Protein AF-A0A1F9XCA3-F1 (afdb_monomer_lite)

Secondary structure (DSSP, 8-state):
----EEEEEEETTS-EEEEEEEE-TTS-EEEEETTEEEEE-TTTEEEEEE-S-TTTS-HHHHHHHT------SS----S--TTHHHHHHHHHHHT--HHHHHHHHHHHTTT-TT-B-TT--BTTTTB-HHHHHHTT-S-TT-HHHHHHHHHHHHHHHHHHTTT-HHHHHHHHHH-HHHHHHHTSS-S-HHHHHHHHHHHHHHHHHHHHTS-EEEE-TTS-EEEE---

pLDDT: mean 80.22, std 19.29, range [31.55, 98.69]

Sequence (227 aa):
MLLAAPGKVILNSGDNFSGDISKLPDGGCLVYLKTGAVRFEKDEIRRIIIYSTRDTVKERFISSLRMTPNNNSGAPVSLKTPYDNIINRAAKKHSVDPALIKAVIKAESNFNPTDTSCKGACGLMQLMPETARLLGVKSIYSPEENILAGTRYLRDMLYTFNGNTEKAIAAYNAGPTAVARYKNIPPYRETRAYVENVNRYYRKYRSARKITVSTDDEGRLTMHNRE

Foldseek 3Di:
DFFWAWWKWAFPVRDMDTATWGADLQQWIWHQDPVGIDIGHNNGTFWIWGQDFPVPGDVVRVVSQVNDPDDDDDPPLDLDDPCLVLLVVLCVVLVHDSLLLVLQLCLQPVQDLQDADPQGQHGSNRHHPVQLVVLVHPDCSPSNSVSNSSSNQLSVLCVLLVNPNLSSQLCSPVNNVQCVVVVHRHPDPVSVVSSVSSVVSSVVNVVVQFWDFDQDPVNITITGRDD

Radius of gyration: 21.07 Å; chains: 1; bounding box: 52×47×56 Å

Structure (mmCIF, N/CA/C/O backbone):
data_AF-A0A1F9XCA3-F1
#
_entry.id   AF-A0A1F9XCA3-F1
#
loop_
_atom_site.group_PDB
_atom_site.id
_atom_site.type_symbol
_atom_site.label_atom_id
_atom_site.label_alt_id
_atom_site.label_comp_id
_atom_site.label_asym_id
_atom_site.label_entity_id
_atom_site.label_seq_id
_atom_site.pdbx_PDB_ins_code
_atom_site.Cartn_x
_atom_site.Cartn_y
_atom_site.Cartn_z
_atom_site.occupancy
_atom_site.B_iso_or_equiv
_atom_site.auth_seq_id
_atom_site.auth_comp_id
_atom_site.auth_asym_id
_atom_site.auth_atom_id
_atom_site.pdbx_PDB_model_num
ATOM 1 N N . MET A 1 1 ? -13.530 -3.743 36.054 1.00 43.56 1 MET A N 1
ATOM 2 C CA . MET A 1 1 ? -14.584 -2.716 35.915 1.00 43.56 1 MET A CA 1
ATOM 3 C C . MET A 1 1 ? -14.426 -2.072 34.545 1.00 43.56 1 MET A C 1
ATOM 5 O O . MET A 1 1 ? -13.384 -1.459 34.320 1.00 43.56 1 MET A O 1
ATOM 9 N N . LEU A 1 2 ? -15.368 -2.288 33.615 1.00 51.09 2 LEU A N 1
ATOM 10 C CA . LEU A 1 2 ? -15.381 -1.530 32.358 1.00 51.09 2 LEU A CA 1
ATOM 11 C C . LEU A 1 2 ? -15.513 -0.048 32.716 1.00 51.09 2 LEU A C 1
ATOM 13 O O . LEU A 1 2 ? -16.335 0.323 33.548 1.00 51.09 2 LEU A O 1
ATOM 17 N N . LEU A 1 3 ? -14.637 0.777 32.157 1.00 63.94 3 LEU A N 1
ATOM 18 C CA . LEU A 1 3 ? -14.697 2.217 32.352 1.00 63.94 3 LEU A CA 1
ATOM 19 C C . LEU A 1 3 ? -15.678 2.767 31.326 1.00 63.94 3 LEU A C 1
ATOM 21 O O . LEU A 1 3 ? -15.495 2.548 30.126 1.00 63.94 3 LEU A O 1
ATOM 25 N N . ALA A 1 4 ? -16.731 3.416 31.807 1.00 72.56 4 ALA A N 1
ATOM 26 C CA . ALA A 1 4 ? -17.727 4.066 30.977 1.00 72.56 4 ALA A CA 1
ATOM 27 C C . ALA A 1 4 ? -17.696 5.573 31.245 1.00 72.56 4 ALA A C 1
ATOM 29 O O . ALA A 1 4 ? -17.433 5.990 32.376 1.00 72.56 4 ALA A O 1
ATOM 30 N N . ALA A 1 5 ? -17.902 6.373 30.204 1.00 77.69 5 ALA A N 1
ATOM 31 C CA . ALA A 1 5 ? -18.013 7.821 30.314 1.00 77.69 5 ALA A CA 1
ATOM 32 C C . ALA A 1 5 ? -19.245 8.301 29.539 1.00 77.69 5 ALA A C 1
ATOM 34 O O . ALA A 1 5 ? -19.496 7.776 28.448 1.00 77.69 5 ALA A O 1
ATOM 35 N N . PRO A 1 6 ? -19.989 9.291 30.054 1.00 79.56 6 PRO A N 1
ATOM 36 C CA . PRO A 1 6 ? -21.176 9.794 29.382 1.00 79.56 6 PRO A CA 1
ATOM 37 C C . PRO A 1 6 ? -20.791 10.390 28.031 1.00 79.56 6 PRO A C 1
ATOM 39 O O . PRO A 1 6 ? -19.815 11.137 27.910 1.00 79.56 6 PRO A O 1
ATOM 42 N N . GLY A 1 7 ? -21.556 10.063 26.998 1.00 82.12 7 GLY A N 1
ATOM 43 C CA . GLY A 1 7 ? -21.230 10.483 25.649 1.00 82.12 7 GLY A CA 1
ATOM 44 C C . GLY A 1 7 ? -22.302 10.173 24.617 1.00 82.12 7 GLY A C 1
ATOM 45 O O . GLY A 1 7 ? -23.424 9.770 24.928 1.00 82.12 7 GLY A O 1
ATOM 46 N N . LYS A 1 8 ? -21.923 10.371 23.356 1.00 85.69 8 LYS A N 1
ATOM 47 C CA . LYS A 1 8 ? -22.730 10.098 22.172 1.00 85.69 8 LYS A CA 1
ATOM 48 C C . LYS A 1 8 ? -21.908 9.392 21.100 1.00 85.69 8 LYS A C 1
ATOM 50 O O . LYS A 1 8 ? -20.819 9.840 20.744 1.00 85.69 8 LYS A O 1
ATOM 55 N N . VAL A 1 9 ? -22.447 8.307 20.558 1.00 85.81 9 VAL A N 1
ATOM 56 C CA . VAL A 1 9 ? -21.938 7.607 19.374 1.00 85.81 9 VAL A CA 1
ATOM 57 C C . VAL A 1 9 ? -22.747 8.055 18.166 1.00 85.81 9 VAL A C 1
ATOM 59 O O . VAL A 1 9 ? -23.968 8.153 18.238 1.00 85.81 9 VAL A O 1
ATOM 62 N N . ILE A 1 10 ? -22.069 8.333 17.059 1.00 82.44 10 ILE A N 1
ATOM 63 C CA . ILE A 1 10 ? -22.677 8.617 15.759 1.00 82.44 10 ILE A CA 1
ATOM 64 C C . ILE A 1 10 ? -22.198 7.535 14.799 1.00 82.44 10 ILE A C 1
ATOM 66 O O . ILE A 1 10 ? -20.989 7.316 14.673 1.00 82.44 10 ILE A O 1
ATOM 70 N N . LEU A 1 11 ? -23.136 6.871 14.136 1.00 81.00 11 LEU A N 1
ATOM 71 C CA . LEU A 1 11 ? -22.867 5.803 13.183 1.00 81.00 11 LEU A CA 1
ATOM 72 C C . LEU A 1 11 ? -22.639 6.352 11.773 1.00 81.00 11 LEU A C 1
ATOM 74 O O . LEU A 1 11 ? -22.950 7.505 11.462 1.00 81.00 11 LEU A O 1
ATOM 78 N N . ASN A 1 12 ? -22.087 5.514 10.899 1.00 65.06 12 ASN A N 1
ATOM 79 C CA . ASN A 1 12 ? -21.917 5.835 9.483 1.00 65.06 12 ASN A CA 1
ATOM 80 C C . ASN A 1 12 ? -23.264 6.014 8.764 1.00 65.06 12 ASN A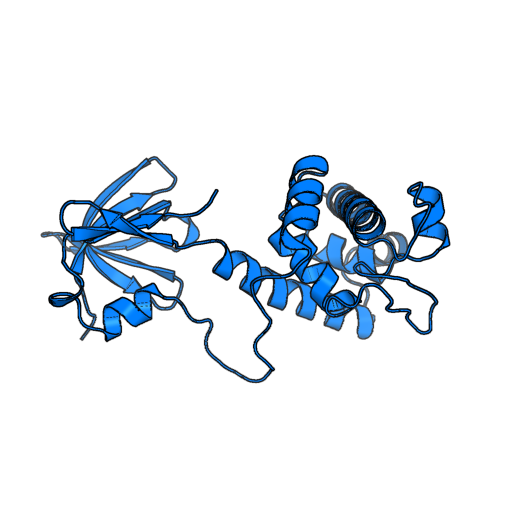 C 1
ATOM 82 O O . ASN A 1 12 ? -23.322 6.786 7.811 1.00 65.06 12 ASN A O 1
ATOM 86 N N . SER A 1 13 ? -24.340 5.391 9.262 1.00 67.50 13 SER A N 1
ATOM 87 C CA . SER A 1 13 ? -25.718 5.613 8.796 1.00 67.50 13 SER A CA 1
ATOM 88 C C . SER A 1 13 ? -26.242 7.026 9.084 1.00 67.50 13 SER A C 1
ATOM 90 O O . SER A 1 13 ? -27.195 7.464 8.451 1.00 67.50 13 SER A O 1
ATOM 92 N N . GLY A 1 14 ? -25.623 7.753 10.023 1.00 72.12 14 GLY A N 1
ATOM 93 C CA . GLY A 1 14 ? -26.134 9.020 10.557 1.00 72.12 14 GLY A CA 1
ATOM 94 C C . GLY A 1 14 ? -26.926 8.862 11.859 1.00 72.12 14 GLY A C 1
ATOM 95 O O . GLY A 1 14 ? -27.140 9.857 12.558 1.00 72.12 14 GLY A O 1
ATOM 96 N N . ASP A 1 15 ? -27.280 7.629 12.236 1.00 80.19 15 ASP A N 1
ATOM 97 C CA . ASP A 1 15 ? -27.927 7.344 13.516 1.00 80.19 15 ASP A CA 1
ATOM 98 C C . ASP A 1 15 ? -27.027 7.719 14.685 1.00 80.19 15 ASP A C 1
ATOM 100 O O . ASP A 1 15 ? -25.793 7.734 14.590 1.00 80.19 15 ASP A O 1
ATOM 104 N N . ASN A 1 16 ? -27.648 8.034 15.816 1.00 86.06 16 ASN A N 1
ATOM 105 C CA . ASN A 1 16 ? -26.910 8.441 16.991 1.00 86.06 16 ASN A CA 1
ATOM 106 C C . ASN A 1 16 ? -27.515 7.922 18.293 1.00 86.06 16 ASN A C 1
ATOM 108 O O . ASN A 1 16 ? -28.728 7.868 18.456 1.00 86.06 16 ASN A O 1
ATOM 112 N N . PHE A 1 17 ? -26.628 7.568 19.221 1.00 85.50 17 PHE A N 1
ATOM 113 C CA . PHE A 1 17 ? -26.960 6.920 20.484 1.00 85.50 17 PHE A CA 1
ATOM 114 C C . PHE A 1 17 ? -26.226 7.625 21.617 1.00 85.50 17 PHE A C 1
ATOM 116 O O . PHE A 1 17 ? -25.004 7.770 21.562 1.00 85.50 17 PHE A O 1
ATOM 123 N N . SER A 1 18 ? -26.962 8.053 22.639 1.00 84.69 18 SER A N 1
ATOM 124 C CA . SER A 1 18 ? -26.410 8.733 23.813 1.00 84.69 18 SER A CA 1
ATOM 125 C C . SER A 1 18 ? -26.542 7.853 25.047 1.00 84.69 18 SER A C 1
ATOM 127 O O . SER A 1 18 ? -27.583 7.235 25.257 1.00 84.69 18 SER A O 1
ATOM 129 N N . GLY A 1 19 ? -25.506 7.823 25.875 1.00 84.75 19 GLY A N 1
ATOM 130 C CA . GLY A 1 19 ? -25.465 7.015 27.089 1.00 84.75 19 GLY A CA 1
ATOM 131 C C . GLY A 1 19 ? -24.066 6.982 27.681 1.00 84.75 19 GLY A C 1
ATOM 132 O O . GLY A 1 19 ? -23.179 7.714 27.235 1.00 84.75 19 GLY A O 1
ATOM 133 N N . ASP A 1 20 ? -23.851 6.111 28.659 1.00 85.31 20 ASP A N 1
ATOM 134 C CA . ASP A 1 20 ? -22.496 5.830 29.119 1.00 85.31 20 ASP A CA 1
ATOM 135 C C . ASP A 1 20 ? -21.799 4.941 28.093 1.00 85.31 20 ASP A C 1
ATOM 137 O O . ASP A 1 20 ? -22.339 3.930 27.651 1.00 85.31 20 ASP A O 1
ATOM 141 N N . ILE A 1 21 ? -20.601 5.326 27.669 1.00 85.44 21 ILE A N 1
ATOM 142 C CA . ILE A 1 21 ? -19.880 4.658 26.589 1.00 85.44 21 ILE A CA 1
ATOM 143 C C . ILE A 1 21 ? -18.661 3.964 27.159 1.00 85.44 21 ILE A C 1
ATOM 145 O O . ILE A 1 21 ? -17.804 4.614 27.756 1.00 85.44 21 ILE A O 1
ATOM 149 N N . SER A 1 22 ? -18.524 2.669 26.889 1.00 82.81 22 SER A N 1
ATOM 150 C CA . SER A 1 22 ? -17.271 1.942 27.085 1.00 82.81 22 SER A CA 1
ATOM 151 C C . SER A 1 22 ? -16.628 1.598 25.751 1.00 82.81 22 SER A C 1
ATOM 153 O O . SER A 1 22 ? -17.261 1.024 24.865 1.00 82.81 22 SER A O 1
ATOM 155 N N . LYS A 1 23 ? -15.337 1.911 25.610 1.00 75.56 23 LYS A N 1
ATOM 156 C CA . LYS A 1 23 ? -14.557 1.518 24.435 1.00 75.56 23 LYS A CA 1
ATOM 157 C C . LYS A 1 23 ? -14.078 0.076 24.567 1.00 75.56 23 LYS A C 1
ATOM 159 O O . LYS A 1 23 ? -13.580 -0.315 25.622 1.00 75.56 23 LYS A O 1
ATOM 164 N N . LEU A 1 24 ? -14.214 -0.691 23.490 1.00 73.69 24 LEU A N 1
ATOM 165 C CA . LEU A 1 24 ? -13.777 -2.081 23.436 1.00 73.69 24 LEU A CA 1
ATOM 166 C C . LEU A 1 24 ? -12.379 -2.206 22.793 1.00 73.69 24 LEU A C 1
ATOM 168 O O . LEU A 1 24 ? -12.017 -1.374 21.952 1.00 73.69 24 LEU A O 1
ATOM 172 N N . PRO A 1 25 ? -11.580 -3.231 23.161 1.00 62.47 25 PRO A N 1
ATOM 173 C CA . PRO A 1 25 ? -10.235 -3.445 22.608 1.00 62.47 25 PRO A CA 1
ATOM 174 C C . PRO A 1 25 ? -10.194 -3.723 21.098 1.00 62.47 25 PRO A C 1
ATOM 176 O O . PRO A 1 25 ? -9.177 -3.477 20.457 1.00 62.47 25 PRO A O 1
ATOM 179 N N . ASP A 1 26 ? -11.289 -4.223 20.530 1.00 65.19 26 ASP A N 1
ATOM 180 C CA . ASP A 1 26 ? -11.473 -4.453 19.089 1.00 65.19 26 ASP A CA 1
ATOM 181 C C . ASP A 1 26 ? -11.701 -3.148 18.294 1.00 65.19 26 ASP A C 1
ATOM 183 O O . ASP A 1 26 ? -11.687 -3.135 17.062 1.00 65.19 26 ASP A O 1
ATOM 187 N N . GLY A 1 27 ? -11.858 -2.019 18.990 1.00 66.06 27 GLY A N 1
ATOM 188 C CA . GLY A 1 27 ? -12.167 -0.730 18.392 1.00 66.06 27 GLY A CA 1
ATOM 189 C C . GLY A 1 27 ? -13.663 -0.473 18.202 1.00 66.06 27 GLY A C 1
ATOM 190 O O . GLY A 1 27 ? -13.995 0.576 17.649 1.00 66.06 27 GLY A O 1
ATOM 191 N N . GLY A 1 28 ? -14.549 -1.344 18.688 1.00 80.12 28 GLY A N 1
ATOM 192 C CA . GLY A 1 28 ? -15.981 -1.099 18.862 1.00 80.12 28 GLY A CA 1
ATOM 193 C C . GLY A 1 28 ? -16.295 -0.324 20.148 1.00 80.12 28 GLY A C 1
ATOM 194 O O . GLY A 1 28 ? -15.396 0.199 20.824 1.00 80.12 28 GLY A O 1
ATOM 195 N N . CYS A 1 29 ? -17.568 -0.179 20.493 1.00 86.44 29 CYS A N 1
ATOM 196 C CA . CYS A 1 29 ? -17.988 0.350 21.792 1.00 86.44 29 CYS A CA 1
ATOM 197 C C . CYS A 1 29 ? -19.288 -0.287 22.289 1.00 86.44 29 CYS A C 1
ATOM 199 O O . CYS A 1 29 ? -20.064 -0.838 21.515 1.00 86.44 29 CYS A O 1
ATOM 201 N N . LEU A 1 30 ? -19.511 -0.188 23.597 1.00 86.62 30 LEU A N 1
ATOM 202 C CA . LEU A 1 30 ? -20.808 -0.393 24.232 1.00 86.62 30 LEU A CA 1
ATOM 203 C C . LEU A 1 30 ? -21.394 0.967 24.593 1.00 86.62 30 LEU A C 1
ATOM 205 O O . LEU A 1 30 ? -20.679 1.803 25.148 1.00 86.62 30 LEU A O 1
ATOM 209 N N . VAL A 1 31 ? -22.677 1.164 24.305 1.00 89.88 31 VAL A N 1
ATOM 210 C CA . VAL A 1 31 ? -23.475 2.293 24.792 1.00 89.88 31 VAL A CA 1
ATOM 211 C C . VAL A 1 31 ? -24.499 1.748 25.776 1.00 89.88 31 VAL A C 1
ATOM 213 O O . VAL A 1 31 ? -25.382 0.981 25.394 1.00 89.88 31 VAL A O 1
ATOM 216 N N . TYR A 1 32 ? -24.364 2.125 27.041 1.00 83.12 32 TYR A N 1
ATOM 217 C CA . TYR A 1 32 ? -25.287 1.772 28.110 1.00 83.12 32 TYR A CA 1
ATOM 218 C C . TYR A 1 32 ? -26.449 2.771 28.129 1.00 83.12 32 TYR A C 1
ATOM 220 O O . TYR A 1 32 ? -26.267 3.974 28.325 1.00 83.12 32 TYR A O 1
ATOM 228 N N . LEU A 1 33 ? -27.647 2.246 27.903 1.00 79.88 33 LEU A N 1
ATOM 229 C CA . LEU A 1 33 ? -28.937 2.922 27.963 1.00 79.88 33 LEU A CA 1
ATOM 230 C C . LEU A 1 33 ? -29.667 2.506 29.250 1.00 79.88 33 LEU A C 1
ATOM 232 O O . LEU A 1 33 ? -29.312 1.519 29.893 1.00 79.88 33 LEU A O 1
ATOM 236 N N . LYS A 1 34 ? -30.760 3.198 29.595 1.00 75.69 34 LYS A N 1
ATOM 237 C CA . LYS A 1 34 ? -31.606 2.821 30.748 1.00 75.69 34 LYS A CA 1
ATOM 238 C C . LYS A 1 34 ? -32.160 1.392 30.655 1.00 75.69 34 LYS A C 1
ATOM 240 O O . LYS A 1 34 ? -32.467 0.788 31.674 1.00 75.69 34 LYS A O 1
ATOM 245 N N . THR A 1 35 ? -32.311 0.879 29.437 1.00 76.12 35 THR A N 1
ATOM 246 C CA . THR A 1 35 ? -32.957 -0.402 29.127 1.00 76.12 35 THR A CA 1
ATOM 247 C C . THR A 1 35 ? -31.978 -1.534 28.818 1.00 76.12 35 THR A C 1
ATOM 249 O O . THR A 1 35 ? -32.414 -2.657 28.588 1.00 76.12 35 THR A O 1
ATOM 252 N N . GLY A 1 36 ? -30.668 -1.272 28.796 1.00 77.75 36 GLY A N 1
ATOM 253 C CA . GLY A 1 36 ? -29.663 -2.272 28.437 1.00 77.75 36 GLY A CA 1
ATOM 254 C C . GLY A 1 36 ? -28.428 -1.661 27.788 1.00 77.75 36 GLY A C 1
ATOM 255 O O . GLY A 1 36 ? -28.197 -0.461 27.881 1.00 77.75 36 GLY A O 1
ATOM 256 N N . ALA A 1 37 ? -27.623 -2.482 27.119 1.00 85.56 37 ALA A N 1
ATOM 257 C CA . ALA A 1 37 ? -26.438 -2.025 26.401 1.00 85.56 37 ALA A CA 1
ATOM 258 C C . ALA A 1 37 ? -26.517 -2.410 24.924 1.00 85.56 37 ALA A C 1
ATOM 260 O O . ALA A 1 37 ? -26.903 -3.530 24.593 1.00 85.56 37 ALA A O 1
ATOM 261 N N . VAL A 1 38 ? -26.109 -1.494 24.050 1.00 86.19 38 VAL A N 1
ATOM 262 C CA . VAL A 1 38 ? -25.980 -1.738 22.610 1.00 86.19 38 VAL A CA 1
ATOM 263 C C . VAL A 1 38 ? -24.499 -1.779 22.259 1.00 86.19 38 VAL A C 1
ATOM 265 O O . VAL A 1 38 ? -23.743 -0.894 22.666 1.00 86.19 38 VAL A O 1
ATOM 268 N N . ARG A 1 39 ? -24.073 -2.810 21.526 1.00 89.50 39 ARG A N 1
ATOM 269 C CA . ARG A 1 39 ? -22.708 -2.923 21.003 1.00 89.50 39 ARG A CA 1
ATOM 270 C C . ARG A 1 39 ? -22.668 -2.413 19.569 1.00 89.50 39 ARG A C 1
ATOM 272 O O . ARG A 1 39 ? -23.519 -2.793 18.778 1.00 89.50 39 ARG A O 1
ATOM 279 N N . PHE A 1 40 ? -21.655 -1.612 19.263 1.00 85.00 40 PHE A N 1
ATOM 280 C CA . PHE A 1 40 ? -21.334 -1.170 17.912 1.00 85.00 40 PHE A CA 1
ATOM 281 C C . PHE A 1 40 ? -19.929 -1.619 17.542 1.00 85.00 40 PHE A C 1
ATOM 283 O O . PHE A 1 40 ? -18.979 -1.431 18.314 1.00 85.00 40 PHE A O 1
ATOM 290 N N . GLU A 1 41 ? -19.797 -2.189 16.355 1.00 78.31 41 GLU A N 1
ATOM 291 C CA . GLU A 1 41 ? -18.523 -2.562 15.768 1.00 78.31 41 GLU A CA 1
ATOM 292 C C . GLU A 1 41 ? -17.777 -1.328 15.249 1.00 78.31 41 GLU A C 1
ATOM 294 O O . GLU A 1 41 ? -18.330 -0.253 14.995 1.00 78.31 41 GLU A O 1
ATOM 299 N N . LYS A 1 42 ? -16.455 -1.457 15.122 1.00 78.12 42 LYS A N 1
ATOM 300 C CA . LYS A 1 42 ? -15.572 -0.344 14.742 1.00 78.12 42 LYS A CA 1
ATOM 301 C C . LYS A 1 42 ? -15.975 0.317 13.419 1.00 78.12 42 LYS A C 1
ATOM 303 O O . LYS A 1 42 ? -15.809 1.525 13.256 1.00 78.12 42 LYS A O 1
ATOM 308 N N . ASP A 1 43 ? -16.407 -0.483 12.457 1.00 73.62 43 ASP A N 1
ATOM 309 C CA . ASP A 1 43 ? -16.779 -0.086 11.103 1.00 73.62 43 ASP A CA 1
ATOM 310 C C . ASP A 1 43 ? -18.190 0.502 11.001 1.00 73.62 43 ASP A C 1
ATOM 312 O O . ASP A 1 43 ? -18.496 1.136 9.995 1.00 73.62 43 ASP A O 1
ATOM 316 N N . GLU A 1 44 ? -19.004 0.399 12.050 1.00 73.00 44 GLU A N 1
ATOM 317 C CA . GLU A 1 44 ? -20.295 1.086 12.150 1.00 73.00 44 GLU A CA 1
ATOM 318 C C . GLU A 1 44 ? -20.132 2.522 12.668 1.00 73.00 44 GLU A C 1
ATOM 320 O O . GLU A 1 44 ? -20.947 3.397 12.378 1.00 73.00 44 GLU A O 1
ATOM 325 N N . ILE A 1 45 ? -19.055 2.795 13.412 1.00 77.25 45 ILE A N 1
ATOM 326 C CA . ILE A 1 45 ? -18.866 4.042 14.157 1.00 77.25 45 ILE A CA 1
ATOM 327 C C . ILE A 1 45 ? -18.224 5.124 13.279 1.00 77.25 45 ILE A C 1
ATOM 329 O O . ILE A 1 45 ? -17.067 5.030 12.854 1.00 77.25 45 ILE A O 1
ATOM 333 N N . ARG A 1 46 ? -18.948 6.231 13.095 1.00 74.12 46 ARG A N 1
ATOM 334 C CA . ARG A 1 46 ? -18.444 7.451 12.453 1.00 74.12 46 ARG A CA 1
ATOM 335 C C . ARG A 1 46 ? -17.705 8.348 13.440 1.00 74.12 46 ARG A C 1
ATOM 337 O O . ARG A 1 46 ? -16.616 8.835 13.130 1.00 74.12 46 ARG A O 1
ATOM 344 N N . ARG A 1 47 ? -18.310 8.600 14.606 1.00 73.19 47 ARG A N 1
ATOM 345 C CA . ARG A 1 47 ? -17.835 9.567 15.612 1.00 73.19 47 ARG A CA 1
ATOM 346 C C . ARG A 1 47 ? -18.199 9.109 17.028 1.00 73.19 47 ARG A C 1
ATOM 348 O O . ARG A 1 47 ? -19.271 8.551 17.227 1.00 73.19 47 ARG A O 1
ATOM 355 N N . ILE A 1 48 ? -17.345 9.401 18.010 1.00 77.69 48 ILE A N 1
ATOM 356 C CA . ILE A 1 48 ? -17.673 9.295 19.443 1.00 77.69 48 ILE A CA 1
ATOM 357 C C . ILE A 1 48 ? -17.410 10.658 20.092 1.00 77.69 48 ILE A C 1
ATOM 359 O O . ILE A 1 48 ? -16.403 11.309 19.815 1.00 77.69 48 ILE A O 1
ATOM 363 N N . ILE A 1 49 ? -18.332 11.113 20.928 1.00 70.75 49 ILE A N 1
ATOM 364 C CA . ILE A 1 49 ? -18.244 12.365 21.678 1.00 70.75 49 ILE A CA 1
ATOM 365 C C . ILE A 1 49 ? -18.360 11.999 23.151 1.00 70.75 49 ILE A C 1
ATOM 367 O O . ILE A 1 49 ? -19.320 11.333 23.519 1.00 70.75 49 ILE A O 1
ATOM 371 N N . ILE A 1 50 ? -17.402 12.404 23.981 1.00 73.06 50 ILE A N 1
ATOM 372 C CA . ILE A 1 50 ? -17.445 12.171 25.428 1.00 73.06 50 ILE A CA 1
ATOM 373 C C . ILE A 1 50 ? -17.698 13.511 26.116 1.00 73.06 50 ILE A C 1
ATOM 375 O O . ILE A 1 50 ? -16.959 14.472 25.911 1.00 73.06 50 ILE A O 1
ATOM 379 N N . TYR A 1 51 ? -18.745 13.575 26.937 1.00 62.19 51 TYR A N 1
ATOM 380 C CA . TYR A 1 51 ? -19.213 14.789 27.617 1.00 62.19 51 TYR A CA 1
ATOM 381 C C . TYR A 1 51 ? -18.450 15.097 28.915 1.00 62.19 51 TYR A C 1
ATOM 383 O O . TYR A 1 51 ? -18.943 15.826 29.768 1.00 62.19 51 TYR A O 1
ATOM 391 N N . SER A 1 52 ? -17.255 14.533 29.077 1.00 57.50 52 SER A N 1
ATOM 392 C CA . SER A 1 52 ? -16.471 14.578 30.311 1.00 57.50 52 SER A CA 1
ATOM 393 C C . SER A 1 52 ? -15.122 15.249 30.050 1.00 57.50 52 SER A C 1
ATOM 395 O O . SER A 1 52 ? -14.533 15.076 28.980 1.00 57.50 52 SER A O 1
ATOM 397 N N . THR A 1 53 ? -14.628 16.003 31.031 1.00 48.94 53 THR A N 1
ATOM 398 C CA . THR A 1 53 ? -13.304 16.642 30.991 1.00 48.94 53 THR A CA 1
ATOM 399 C C . THR A 1 53 ? -12.186 15.602 31.134 1.00 48.94 53 THR A C 1
ATOM 401 O O . THR A 1 53 ? -12.404 14.517 31.676 1.00 48.94 53 THR A O 1
ATOM 404 N N . ARG A 1 54 ? -10.954 15.910 30.694 1.00 49.06 54 ARG A N 1
ATOM 405 C CA . ARG A 1 54 ? -9.801 14.996 30.883 1.00 49.06 54 ARG A CA 1
ATOM 406 C C . ARG A 1 54 ? -9.588 14.602 32.346 1.00 49.06 54 ARG A C 1
ATOM 408 O O . ARG A 1 54 ? -9.207 13.468 32.597 1.00 49.06 54 ARG A O 1
ATOM 415 N N . ASP A 1 55 ? -9.892 15.497 33.281 1.00 47.84 55 ASP A N 1
ATOM 416 C CA . ASP A 1 55 ? -9.679 15.272 34.715 1.00 47.84 55 ASP A CA 1
ATOM 417 C C . ASP A 1 55 ? -10.678 14.277 35.326 1.00 47.84 55 ASP A C 1
ATOM 419 O O . ASP A 1 55 ? -10.384 13.620 36.322 1.00 47.84 55 ASP A O 1
ATOM 423 N N . THR A 1 56 ? -11.859 14.128 34.718 1.00 50.97 56 THR A N 1
ATOM 424 C CA . THR A 1 56 ? -12.928 13.226 35.188 1.00 50.97 56 THR A CA 1
ATOM 425 C C . THR A 1 56 ? -12.893 11.855 34.508 1.00 50.97 56 THR A C 1
ATOM 427 O O . THR A 1 56 ? -13.457 10.880 35.012 1.00 50.97 56 THR A O 1
ATOM 430 N N . VAL A 1 57 ? -12.180 11.739 33.386 1.00 55.38 57 VAL A N 1
ATOM 431 C CA . VAL A 1 57 ? -12.026 10.498 32.627 1.00 55.38 57 VAL A CA 1
ATOM 432 C C . VAL A 1 57 ? -10.756 9.775 33.069 1.00 55.38 57 VAL A C 1
ATOM 434 O O . VAL A 1 57 ? -9.648 10.260 32.873 1.00 55.38 57 VAL A O 1
ATOM 437 N N . LYS A 1 58 ? -10.893 8.570 33.641 1.00 60.44 58 LYS A N 1
ATOM 438 C CA . LYS A 1 58 ? -9.733 7.807 34.141 1.00 60.44 58 LYS A CA 1
ATOM 439 C C . LYS A 1 58 ? -8.701 7.572 33.033 1.00 60.44 58 LYS A C 1
ATOM 441 O O . LYS A 1 58 ? -9.076 7.191 31.925 1.00 60.44 58 LYS A O 1
ATOM 446 N N . GLU A 1 59 ? -7.406 7.624 33.355 1.00 58.59 59 GLU A N 1
ATOM 447 C CA . GLU A 1 59 ? -6.345 7.431 32.348 1.00 58.59 59 GLU A CA 1
ATOM 448 C C . GLU A 1 59 ? -6.403 6.099 31.600 1.00 58.59 59 GLU A C 1
ATOM 450 O O . GLU A 1 59 ? -5.995 6.008 30.447 1.00 58.59 59 GLU A O 1
ATOM 455 N N . ARG A 1 60 ? -6.974 5.059 32.210 1.00 58.03 60 ARG A N 1
ATOM 456 C CA . ARG A 1 60 ? -7.219 3.775 31.538 1.00 58.03 60 ARG A CA 1
ATOM 457 C C . ARG A 1 60 ? -8.280 3.851 30.432 1.00 58.03 60 ARG A C 1
ATOM 459 O O . ARG A 1 60 ? -8.264 3.037 29.516 1.00 58.03 60 ARG A O 1
ATOM 466 N N . PHE A 1 61 ? -9.212 4.795 30.525 1.00 60.19 61 PHE A N 1
ATOM 467 C CA . PHE A 1 61 ? -10.159 5.095 29.456 1.00 60.19 61 PHE A CA 1
ATOM 468 C C . PHE A 1 61 ? -9.480 5.947 28.384 1.00 60.19 61 PHE A C 1
ATOM 470 O O . PHE A 1 61 ? -9.548 5.617 27.210 1.00 60.19 61 PHE A O 1
ATOM 477 N N . ILE A 1 62 ? -8.718 6.978 28.764 1.00 58.72 62 ILE A N 1
ATOM 478 C CA . ILE A 1 62 ? -7.929 7.761 27.799 1.00 58.72 62 ILE A CA 1
ATOM 479 C C . ILE A 1 62 ? -6.947 6.873 27.018 1.00 58.72 62 ILE A C 1
ATOM 481 O O . ILE A 1 62 ? -6.793 7.035 25.807 1.00 58.72 62 ILE A O 1
ATOM 485 N N . SER A 1 63 ? -6.316 5.893 27.664 1.00 57.59 63 SER A N 1
ATOM 486 C CA . SER A 1 63 ? -5.428 4.945 26.989 1.00 57.59 63 SER A CA 1
ATOM 487 C C . SER A 1 63 ? -6.178 3.980 26.066 1.00 57.59 63 SER A C 1
ATOM 489 O O . SER A 1 63 ? -5.690 3.712 24.967 1.00 57.59 63 SER A O 1
ATOM 491 N N . SER A 1 64 ? -7.382 3.524 26.434 1.00 57.88 64 SER A N 1
ATOM 492 C CA . SER A 1 64 ? -8.225 2.716 25.540 1.00 57.88 64 SER A CA 1
ATOM 493 C C . SER A 1 64 ? -8.744 3.517 24.338 1.00 57.88 64 SER A C 1
ATOM 495 O O . SER A 1 64 ? -8.903 2.959 23.252 1.00 57.88 64 SER A O 1
ATOM 497 N N . LEU A 1 65 ? -8.915 4.836 24.485 1.00 53.91 65 LEU A N 1
ATOM 498 C CA . LEU A 1 65 ? -9.235 5.753 23.386 1.00 53.91 65 LEU A CA 1
ATOM 499 C C . LEU A 1 65 ? -8.057 5.986 22.429 1.00 53.91 65 LEU A C 1
ATOM 501 O O . LEU A 1 65 ? -8.277 6.264 21.251 1.00 53.91 65 LEU A O 1
ATOM 505 N N . ARG A 1 66 ? -6.812 5.889 22.913 1.00 54.09 66 ARG A N 1
ATOM 506 C CA . ARG A 1 66 ? -5.594 6.151 22.123 1.00 54.09 66 ARG A CA 1
ATOM 507 C C . ARG A 1 66 ? -5.166 4.996 21.218 1.00 54.09 66 ARG A C 1
ATOM 509 O O . ARG A 1 66 ? -4.228 5.197 20.455 1.00 54.09 66 ARG A O 1
ATOM 516 N N . MET A 1 67 ? -5.836 3.836 21.280 1.00 43.59 67 MET A N 1
ATOM 517 C CA . MET A 1 67 ? -5.607 2.655 20.427 1.00 43.59 67 MET A CA 1
ATOM 518 C C . MET A 1 67 ? -4.140 2.515 19.982 1.00 43.59 67 MET A C 1
ATOM 520 O O . MET A 1 67 ? -3.819 2.637 18.798 1.00 43.59 67 MET A O 1
ATOM 524 N N . THR A 1 68 ? -3.219 2.266 20.915 1.00 39.06 68 THR A N 1
ATOM 525 C CA . THR A 1 68 ? -1.938 1.690 20.504 1.00 39.06 68 THR A CA 1
ATOM 526 C C . THR A 1 68 ? -2.228 0.282 19.973 1.00 39.06 68 THR A C 1
ATOM 528 O O . THR A 1 68 ? -2.891 -0.503 20.655 1.00 39.06 68 THR A O 1
ATOM 531 N N . PRO A 1 69 ? -1.776 -0.083 18.758 1.00 36.84 69 PRO A N 1
ATOM 532 C CA . PRO A 1 69 ? -1.743 -1.483 18.379 1.00 36.84 69 PRO A CA 1
ATOM 533 C C . PRO A 1 69 ? -0.836 -2.188 19.386 1.00 36.84 69 PRO A C 1
ATOM 535 O O . PRO A 1 69 ? 0.297 -1.754 19.599 1.00 36.84 69 PRO A O 1
ATOM 538 N N . ASN A 1 70 ? -1.365 -3.233 20.013 1.00 37.16 70 ASN A N 1
ATOM 539 C CA . ASN A 1 70 ? -0.668 -4.079 20.967 1.00 37.16 70 ASN A CA 1
ATOM 540 C C . ASN A 1 70 ? 0.738 -4.446 20.449 1.00 37.16 70 ASN A C 1
ATOM 542 O O . ASN A 1 70 ? 0.892 -4.913 19.316 1.00 37.16 70 ASN A O 1
ATOM 546 N N . ASN A 1 71 ? 1.753 -4.187 21.274 1.00 40.16 71 ASN A N 1
ATOM 547 C CA . ASN A 1 71 ? 3.143 -4.529 21.009 1.00 40.16 71 ASN A CA 1
ATOM 548 C C . ASN A 1 71 ? 3.299 -6.046 21.084 1.00 40.16 71 ASN A C 1
ATOM 550 O O . ASN A 1 71 ? 3.284 -6.606 22.172 1.00 40.16 71 ASN A O 1
ATOM 554 N N . ASN A 1 72 ? 3.525 -6.682 19.938 1.00 35.22 72 ASN A N 1
ATOM 555 C CA . ASN A 1 72 ? 4.325 -7.897 19.874 1.00 35.22 72 ASN A CA 1
ATOM 556 C C . ASN A 1 72 ? 5.276 -7.808 18.669 1.00 35.22 72 ASN A C 1
ATOM 558 O O . ASN A 1 72 ? 4.857 -7.818 17.512 1.00 35.22 72 ASN A O 1
ATOM 562 N N . SER A 1 73 ? 6.559 -7.678 19.016 1.00 36.47 73 SER A N 1
ATOM 563 C CA . SER A 1 73 ? 7.765 -8.054 18.266 1.00 36.47 73 SER A CA 1
ATOM 564 C C . SER A 1 73 ? 7.991 -7.415 16.888 1.00 36.47 73 SER A C 1
ATOM 566 O O . SER A 1 73 ? 7.692 -7.987 15.841 1.00 36.47 73 SER A O 1
ATOM 568 N N . GLY A 1 74 ? 8.623 -6.239 16.893 1.00 31.55 74 GLY A N 1
ATOM 569 C CA . GLY A 1 74 ? 9.215 -5.591 15.719 1.00 31.55 74 GLY A CA 1
ATOM 570 C C . GLY A 1 74 ? 9.251 -4.073 15.889 1.00 31.55 74 GLY A C 1
ATOM 571 O O . GLY A 1 74 ? 8.281 -3.498 16.378 1.00 31.55 74 GLY A O 1
ATOM 572 N N . ALA A 1 75 ? 10.361 -3.426 15.518 1.00 33.19 75 ALA A N 1
ATOM 573 C CA . ALA A 1 75 ? 10.584 -1.986 15.685 1.00 33.19 75 ALA A CA 1
ATOM 574 C C . ALA A 1 75 ? 9.348 -1.125 15.318 1.00 33.19 75 ALA A C 1
ATOM 576 O O . ALA A 1 75 ? 8.624 -1.457 14.366 1.00 33.19 75 ALA A O 1
ATOM 577 N N . PRO A 1 76 ? 9.085 -0.011 16.033 1.00 38.94 76 PRO A N 1
ATOM 578 C CA . PRO A 1 76 ? 7.918 0.828 15.792 1.00 38.94 76 PRO A CA 1
ATOM 579 C C . PRO A 1 76 ? 7.918 1.343 14.348 1.00 38.94 76 PRO A C 1
ATOM 581 O O . PRO A 1 76 ? 8.659 2.245 13.976 1.00 38.94 76 PRO A O 1
ATOM 584 N N . VAL A 1 77 ? 7.074 0.746 13.501 1.00 46.84 77 VAL A N 1
ATOM 585 C CA . VAL A 1 77 ? 6.805 1.264 12.153 1.00 46.84 77 VAL A CA 1
ATOM 586 C C . VAL A 1 77 ? 6.289 2.698 12.290 1.00 46.84 77 VAL A C 1
ATOM 588 O O . VAL A 1 77 ? 5.181 2.890 12.796 1.00 46.84 77 VAL A O 1
ATOM 591 N N . SER A 1 78 ? 7.085 3.679 11.849 1.00 55.28 78 SER A N 1
ATOM 592 C CA . SER A 1 78 ? 6.696 5.091 11.861 1.00 55.28 78 SER A CA 1
ATOM 593 C C . SER A 1 78 ? 5.396 5.298 11.084 1.00 55.28 78 SER A C 1
ATOM 595 O O . SER A 1 78 ? 5.255 4.870 9.933 1.00 55.28 78 SER A O 1
ATOM 597 N N . LEU A 1 79 ? 4.428 5.947 11.733 1.00 67.94 79 LEU A N 1
ATOM 598 C CA . LEU A 1 79 ? 3.112 6.232 11.163 1.00 67.94 79 LEU A CA 1
ATOM 599 C C . LEU A 1 79 ? 3.120 7.451 10.239 1.00 67.94 79 LEU A C 1
ATOM 601 O O . LEU A 1 79 ? 2.259 7.534 9.367 1.00 67.94 79 LEU A O 1
ATOM 605 N N . LYS A 1 80 ? 4.097 8.355 10.380 1.00 72.69 80 LYS A N 1
ATOM 606 C CA . LYS A 1 80 ? 4.346 9.478 9.465 1.00 72.69 80 LYS A CA 1
ATOM 607 C C . LYS A 1 80 ? 5.611 9.230 8.655 1.00 72.69 80 LYS A C 1
ATOM 609 O O . LYS A 1 80 ? 6.584 8.686 9.175 1.00 72.69 80 LYS A O 1
ATOM 614 N N . THR A 1 81 ? 5.585 9.614 7.385 1.00 83.00 81 THR A N 1
ATOM 615 C CA . THR A 1 81 ? 6.746 9.518 6.486 1.00 83.00 81 THR A CA 1
ATOM 616 C C . THR A 1 81 ? 6.908 10.817 5.703 1.00 83.00 81 THR A C 1
ATOM 618 O O . THR A 1 81 ? 5.908 11.504 5.479 1.00 83.00 81 THR A O 1
ATOM 621 N N . PRO A 1 82 ? 8.125 11.162 5.240 1.00 87.94 82 PRO A N 1
ATOM 622 C CA . PRO A 1 82 ? 8.322 12.335 4.382 1.00 87.94 82 PRO A CA 1
ATOM 623 C C . PRO A 1 82 ? 7.540 12.240 3.058 1.00 87.94 82 PRO A C 1
ATOM 625 O O . PRO A 1 82 ? 7.304 13.248 2.400 1.00 87.94 82 PRO A O 1
ATOM 628 N N . TYR A 1 83 ? 7.084 11.041 2.690 1.00 94.19 83 TYR A N 1
ATOM 629 C CA . TYR A 1 83 ? 6.359 10.771 1.453 1.00 94.19 83 TYR A CA 1
ATOM 630 C C . TYR A 1 83 ? 4.838 10.892 1.582 1.00 94.19 83 TYR A C 1
ATOM 632 O O . TYR A 1 83 ? 4.145 10.738 0.581 1.00 94.19 83 TYR A O 1
ATOM 640 N N . ASP A 1 84 ? 4.292 11.185 2.769 1.00 86.00 84 ASP A N 1
ATOM 641 C CA . ASP A 1 84 ? 2.839 11.172 3.009 1.00 86.00 84 ASP A CA 1
ATOM 642 C C . ASP A 1 84 ? 2.074 12.109 2.058 1.00 86.00 84 ASP A C 1
ATOM 644 O O . ASP A 1 84 ? 1.006 11.753 1.561 1.00 86.00 84 ASP A O 1
ATOM 648 N N . ASN A 1 85 ? 2.640 13.274 1.728 1.00 89.44 85 ASN A N 1
ATOM 649 C CA . ASN A 1 85 ? 2.040 14.193 0.756 1.00 89.44 85 ASN A CA 1
ATOM 650 C C . ASN A 1 85 ? 1.977 13.578 -0.652 1.00 89.44 85 ASN A C 1
ATOM 652 O O . ASN A 1 85 ? 0.945 13.669 -1.314 1.00 89.44 85 ASN A O 1
ATOM 656 N N . ILE A 1 86 ? 3.050 12.915 -1.094 1.00 93.19 86 ILE A N 1
ATOM 657 C CA . ILE A 1 86 ? 3.117 12.244 -2.400 1.00 93.19 86 ILE A CA 1
ATOM 658 C C . ILE A 1 86 ? 2.144 11.060 -2.430 1.00 93.19 86 ILE A C 1
ATOM 660 O O . ILE A 1 86 ? 1.368 10.929 -3.374 1.00 93.19 86 ILE A O 1
ATOM 664 N N . ILE A 1 87 ? 2.127 10.250 -1.366 1.00 94.00 87 ILE A N 1
ATOM 665 C CA . ILE A 1 87 ? 1.217 9.110 -1.196 1.00 94.00 87 ILE A CA 1
ATOM 666 C C . ILE A 1 87 ? -0.240 9.572 -1.286 1.00 94.00 87 ILE A C 1
ATOM 668 O O . ILE A 1 87 ? -1.022 8.969 -2.014 1.00 94.00 87 ILE A O 1
ATOM 672 N N . ASN A 1 88 ? -0.610 10.664 -0.612 1.00 85.69 88 ASN A N 1
ATOM 673 C CA . ASN A 1 88 ? -1.974 11.194 -0.658 1.00 85.69 88 ASN A CA 1
ATOM 674 C C . ASN A 1 88 ? -2.353 11.719 -2.053 1.00 85.69 88 ASN A C 1
ATOM 676 O O . ASN A 1 88 ? -3.479 11.505 -2.506 1.00 85.69 88 ASN A O 1
ATOM 680 N N . ARG A 1 89 ? -1.422 12.369 -2.768 1.00 88.94 89 ARG A N 1
ATOM 681 C CA . ARG A 1 89 ? -1.651 12.786 -4.162 1.00 88.94 89 ARG A CA 1
ATOM 682 C C . ARG A 1 89 ? -1.852 11.584 -5.083 1.00 88.94 89 ARG A C 1
ATOM 684 O O . ARG A 1 89 ? -2.799 11.579 -5.868 1.00 88.94 89 ARG A O 1
ATOM 691 N N . ALA A 1 90 ? -1.000 10.566 -4.969 1.00 91.88 90 ALA A N 1
ATOM 692 C CA . ALA A 1 90 ? -1.094 9.344 -5.763 1.00 91.88 90 ALA A CA 1
ATOM 693 C C . ALA A 1 90 ? -2.387 8.571 -5.466 1.00 91.88 90 ALA A C 1
ATOM 695 O O . ALA A 1 90 ? -3.090 8.175 -6.396 1.00 91.88 90 ALA A O 1
ATOM 696 N N . ALA A 1 91 ? -2.748 8.450 -4.186 1.00 89.50 91 ALA A N 1
ATOM 697 C CA . ALA A 1 91 ? -4.006 7.872 -3.727 1.00 89.50 91 ALA A CA 1
ATOM 698 C C . ALA A 1 91 ? -5.217 8.551 -4.366 1.00 89.50 91 ALA A C 1
ATOM 700 O O . ALA A 1 91 ? -6.053 7.874 -4.960 1.00 89.50 91 ALA A O 1
ATOM 701 N N . LYS A 1 92 ? -5.285 9.888 -4.308 1.00 86.62 92 LYS A N 1
ATOM 702 C CA . LYS A 1 92 ? -6.376 10.657 -4.920 1.00 86.62 92 LYS A CA 1
ATOM 703 C C . LYS A 1 92 ? -6.414 10.476 -6.438 1.00 86.62 92 LYS A C 1
ATOM 705 O O . LYS A 1 92 ? -7.481 10.259 -6.998 1.00 86.62 92 LYS A O 1
ATOM 710 N N . LYS A 1 93 ? -5.257 10.544 -7.103 1.00 89.81 93 LYS A N 1
ATOM 711 C CA . LYS A 1 93 ? -5.154 10.431 -8.566 1.00 89.81 93 LYS A CA 1
ATOM 712 C C . LYS A 1 93 ? -5.590 9.061 -9.085 1.00 89.81 93 LYS A C 1
ATOM 714 O O . LYS A 1 93 ? -6.179 8.975 -10.157 1.00 89.81 93 LYS A O 1
ATOM 719 N N . HIS A 1 94 ? -5.281 7.999 -8.348 1.00 88.75 94 HIS A N 1
ATOM 720 C CA . HIS A 1 94 ? -5.504 6.624 -8.792 1.00 88.75 94 HIS A CA 1
ATOM 721 C C . HIS A 1 94 ? -6.626 5.909 -8.036 1.00 88.75 94 HIS A C 1
ATOM 723 O O . HIS A 1 94 ? -6.878 4.747 -8.321 1.00 88.75 94 HIS A O 1
ATOM 729 N N . SER A 1 95 ? -7.327 6.581 -7.120 1.00 87.38 95 SER A N 1
ATOM 730 C CA . SER A 1 95 ? -8.396 5.990 -6.299 1.00 87.38 95 SER A CA 1
ATOM 731 C C . SER A 1 95 ? -7.955 4.724 -5.546 1.00 87.38 95 SER A C 1
ATOM 733 O O . SER A 1 95 ? -8.671 3.727 -5.503 1.00 87.38 95 SER A O 1
ATOM 735 N N . VAL A 1 96 ? -6.757 4.758 -4.954 1.00 89.50 96 VAL A N 1
ATOM 736 C CA . VAL A 1 96 ? -6.202 3.671 -4.125 1.00 89.50 96 VAL A CA 1
ATOM 737 C C . VAL A 1 96 ? -6.090 4.155 -2.680 1.00 89.50 96 VAL A C 1
ATOM 739 O O . VAL A 1 96 ? -5.697 5.296 -2.449 1.00 89.50 96 VAL A O 1
ATOM 742 N N . ASP A 1 97 ? -6.411 3.307 -1.695 1.00 87.38 97 ASP A N 1
ATOM 743 C CA . ASP A 1 97 ? -6.284 3.680 -0.279 1.00 87.38 97 ASP A CA 1
ATOM 744 C C . ASP A 1 97 ? -4.819 4.064 0.044 1.00 87.38 97 ASP A C 1
ATOM 746 O O . ASP A 1 97 ? -3.920 3.234 -0.131 1.00 87.38 97 ASP A O 1
ATOM 750 N N . PRO A 1 98 ? -4.537 5.282 0.550 1.00 88.25 98 PRO A N 1
ATOM 751 C CA . PRO A 1 98 ? -3.179 5.699 0.901 1.00 88.25 98 PRO A CA 1
ATOM 752 C C . PRO A 1 98 ? -2.519 4.788 1.943 1.00 88.25 98 PRO A C 1
ATOM 754 O O . PRO A 1 98 ? -1.299 4.632 1.931 1.00 88.25 98 PRO A O 1
ATOM 757 N N . ALA A 1 99 ? -3.290 4.139 2.822 1.00 87.88 99 ALA A N 1
ATOM 758 C CA . ALA A 1 99 ? -2.752 3.162 3.763 1.00 87.88 99 ALA A CA 1
ATOM 759 C C . ALA A 1 99 ? -2.267 1.885 3.059 1.00 87.88 99 ALA A C 1
ATOM 761 O O . ALA A 1 99 ? -1.292 1.287 3.517 1.00 87.88 99 ALA A O 1
ATOM 762 N N . LEU A 1 100 ? -2.899 1.486 1.949 1.00 95.19 100 LEU A N 1
ATOM 763 C CA . LEU A 1 100 ? -2.451 0.355 1.135 1.00 95.19 100 LEU A CA 1
ATOM 764 C C . LEU A 1 100 ? -1.173 0.711 0.365 1.00 95.19 100 LEU A C 1
ATOM 766 O O . LEU A 1 100 ? -0.216 -0.055 0.406 1.00 95.19 100 LEU A O 1
ATOM 770 N N . ILE A 1 101 ? -1.109 1.897 -0.251 1.00 97.56 101 ILE A N 1
ATOM 771 C CA . ILE A 1 101 ? 0.114 2.390 -0.920 1.00 97.56 101 ILE A CA 1
ATOM 772 C C . ILE A 1 101 ? 1.283 2.400 0.068 1.00 97.56 101 ILE A C 1
ATOM 774 O O . ILE A 1 101 ? 2.361 1.876 -0.204 1.00 97.56 101 ILE A O 1
ATOM 778 N N . LYS A 1 102 ? 1.050 2.953 1.261 1.00 95.31 102 LYS A N 1
ATOM 779 C CA . LYS A 1 102 ? 2.048 3.030 2.325 1.00 95.31 102 LYS A CA 1
ATOM 780 C C . LYS A 1 102 ? 2.492 1.649 2.816 1.00 95.31 102 LYS A C 1
ATOM 782 O O . LYS A 1 102 ? 3.666 1.461 3.128 1.00 95.31 102 LYS A O 1
ATOM 787 N N . ALA A 1 103 ? 1.573 0.686 2.872 1.00 95.94 103 ALA A N 1
ATOM 788 C CA . ALA A 1 103 ? 1.877 -0.699 3.217 1.00 95.94 103 ALA A CA 1
ATOM 789 C C . ALA A 1 103 ? 2.756 -1.387 2.166 1.00 95.94 103 ALA A C 1
ATOM 791 O O . ALA A 1 103 ? 3.701 -2.076 2.546 1.00 95.94 103 ALA A O 1
ATOM 792 N N . VAL A 1 104 ? 2.482 -1.155 0.879 1.00 98.31 104 VAL A N 1
ATOM 793 C CA . VAL A 1 104 ? 3.313 -1.646 -0.228 1.00 98.31 104 VAL A CA 1
ATOM 794 C C . VAL A 1 104 ? 4.710 -1.035 -0.149 1.00 98.31 104 VAL A C 1
ATOM 796 O O . VAL A 1 104 ? 5.670 -1.784 -0.053 1.00 98.31 104 VAL A O 1
ATOM 799 N N . ILE A 1 105 ? 4.847 0.292 -0.033 1.00 98.31 105 ILE A N 1
ATOM 800 C CA . ILE A 1 105 ? 6.169 0.944 0.100 1.00 98.31 105 ILE A CA 1
ATOM 801 C C . ILE A 1 105 ? 6.961 0.382 1.292 1.00 98.31 105 ILE A C 1
ATOM 803 O O . ILE A 1 105 ? 8.166 0.142 1.208 1.00 98.31 105 ILE A O 1
ATOM 807 N N . LYS A 1 106 ? 6.283 0.151 2.425 1.00 95.75 106 LYS A N 1
ATOM 808 C CA . LYS A 1 106 ? 6.919 -0.421 3.616 1.00 95.75 106 LYS A CA 1
ATOM 809 C C . LYS A 1 106 ? 7.441 -1.839 3.367 1.00 95.75 106 LYS A C 1
ATOM 811 O O . LYS A 1 106 ? 8.506 -2.161 3.886 1.00 95.75 106 LYS A O 1
ATOM 816 N N . ALA A 1 107 ? 6.689 -2.665 2.642 1.00 95.56 107 ALA A N 1
ATOM 817 C CA . ALA A 1 107 ? 7.074 -4.036 2.319 1.00 95.56 107 ALA A CA 1
ATOM 818 C C . ALA A 1 107 ? 8.155 -4.110 1.232 1.00 95.56 107 ALA A C 1
ATOM 820 O O . ALA A 1 107 ? 8.981 -5.012 1.286 1.00 95.56 107 ALA A O 1
ATOM 821 N N . GLU A 1 108 ? 8.146 -3.168 0.289 1.00 96.56 108 GLU A N 1
ATOM 822 C CA . GLU A 1 108 ? 9.048 -3.149 -0.863 1.00 96.56 108 GLU A CA 1
ATOM 823 C C . GLU A 1 108 ? 10.443 -2.639 -0.514 1.00 96.56 108 GLU A C 1
ATOM 825 O O . GLU A 1 108 ? 11.421 -3.340 -0.735 1.00 96.56 108 GLU A O 1
ATOM 830 N N . SER A 1 109 ? 10.545 -1.435 0.056 1.00 96.44 109 SER A N 1
ATOM 831 C CA . SER A 1 109 ? 11.850 -0.793 0.279 1.00 96.44 109 SER A CA 1
ATOM 832 C C . SER A 1 109 ? 12.067 -0.298 1.699 1.00 96.44 109 SER A C 1
ATOM 834 O O . SER A 1 109 ? 13.055 0.373 2.001 1.00 96.44 109 SER A O 1
ATOM 836 N N . ASN A 1 110 ? 11.100 -0.539 2.590 1.00 93.25 110 ASN A N 1
ATOM 837 C CA . ASN A 1 110 ? 11.108 0.035 3.929 1.00 93.25 110 ASN A CA 1
ATOM 838 C C . ASN A 1 110 ? 11.262 1.579 3.914 1.00 93.25 110 ASN A C 1
ATOM 840 O O . ASN A 1 110 ? 11.853 2.156 4.825 1.00 93.25 110 ASN A O 1
ATOM 844 N N . PHE A 1 111 ? 10.698 2.246 2.896 1.00 95.25 111 PHE A N 1
ATOM 845 C CA . PHE A 1 111 ? 10.828 3.689 2.635 1.00 95.25 111 PHE A CA 1
ATOM 846 C C . PHE A 1 111 ? 12.228 4.177 2.228 1.00 95.25 111 PHE A C 1
ATOM 848 O O . PHE A 1 111 ? 12.487 5.377 2.296 1.00 95.25 111 PHE A O 1
ATOM 855 N N . ASN A 1 112 ? 13.120 3.297 1.772 1.00 94.25 112 ASN A N 1
ATOM 856 C CA . ASN A 1 112 ? 14.375 3.708 1.152 1.00 94.25 112 ASN A CA 1
ATOM 857 C C . ASN A 1 112 ? 14.140 4.066 -0.337 1.00 94.25 112 ASN A C 1
ATOM 859 O O . ASN A 1 112 ? 13.720 3.196 -1.106 1.00 94.25 112 ASN A O 1
ATOM 863 N N . PRO A 1 113 ? 14.352 5.325 -0.771 1.00 96.19 113 PRO A N 1
ATOM 864 C CA . PRO A 1 113 ? 14.076 5.745 -2.144 1.00 96.19 113 PRO A CA 1
ATOM 865 C C . PRO A 1 113 ? 15.150 5.332 -3.152 1.00 96.19 113 PRO A C 1
ATOM 867 O O . PRO A 1 113 ? 14.880 5.363 -4.348 1.00 96.19 113 PRO A O 1
ATOM 870 N N . THR A 1 114 ? 16.341 4.941 -2.695 1.00 96.38 114 THR A N 1
ATOM 871 C CA . THR A 1 114 ? 17.450 4.495 -3.553 1.00 96.38 114 THR A CA 1
ATOM 872 C C . THR A 1 114 ? 17.616 2.975 -3.555 1.00 96.38 114 THR A C 1
ATOM 874 O O . THR A 1 114 ? 18.608 2.461 -4.065 1.00 96.38 114 THR A O 1
ATOM 877 N N . ASP A 1 115 ? 16.655 2.247 -2.979 1.00 96.00 115 ASP A N 1
ATOM 878 C CA . ASP A 1 115 ? 16.745 0.799 -2.834 1.00 96.00 115 ASP A CA 1
ATOM 879 C C . ASP A 1 115 ? 16.713 0.081 -4.182 1.00 96.00 115 ASP A C 1
ATOM 881 O O . ASP A 1 115 ? 15.949 0.453 -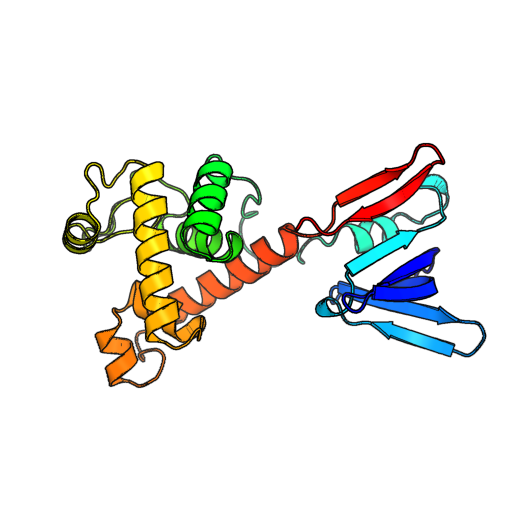5.079 1.00 96.00 115 ASP A O 1
ATOM 885 N N . THR A 1 116 ? 17.532 -0.958 -4.310 1.00 97.12 116 THR A N 1
ATOM 886 C CA . THR A 1 116 ? 17.625 -1.784 -5.515 1.00 97.12 116 THR A CA 1
ATOM 887 C C . THR A 1 116 ? 17.724 -3.246 -5.118 1.00 97.12 116 THR A C 1
ATOM 889 O O . THR A 1 116 ? 18.694 -3.654 -4.481 1.00 97.12 116 THR A O 1
ATOM 892 N N . SER A 1 117 ? 16.739 -4.054 -5.504 1.00 93.19 117 SER A N 1
ATOM 893 C CA . SER A 1 117 ? 16.786 -5.494 -5.238 1.00 93.19 117 SER A CA 1
ATOM 894 C C . SER A 1 117 ? 17.808 -6.209 -6.127 1.00 93.19 117 SER A C 1
ATOM 896 O O . SER A 1 117 ? 18.203 -5.721 -7.185 1.00 93.19 117 SER A O 1
ATOM 898 N N . CYS A 1 118 ? 18.174 -7.440 -5.760 1.00 92.25 118 CYS A N 1
ATOM 899 C CA . CYS A 1 118 ? 19.036 -8.298 -6.582 1.00 92.25 118 CYS A CA 1
ATOM 900 C C . CYS A 1 118 ? 18.457 -8.608 -7.975 1.00 92.25 118 CYS A C 1
ATOM 902 O O . CYS A 1 118 ? 19.208 -8.918 -8.895 1.00 92.25 118 CYS A O 1
ATOM 904 N N . LYS A 1 119 ? 17.129 -8.515 -8.136 1.00 89.19 119 LYS A N 1
ATOM 905 C CA . LYS A 1 119 ? 16.420 -8.694 -9.414 1.00 89.19 119 LYS A CA 1
ATOM 906 C C . LYS A 1 119 ? 16.354 -7.391 -10.228 1.00 89.19 119 LYS A C 1
ATOM 908 O O . LYS A 1 119 ? 15.867 -7.410 -11.352 1.00 89.19 119 LYS A O 1
ATOM 913 N N . GLY A 1 120 ? 16.833 -6.273 -9.678 1.00 94.81 120 GLY A N 1
ATOM 914 C CA . GLY A 1 120 ? 16.874 -4.969 -10.340 1.00 94.81 120 GLY A CA 1
ATOM 915 C C . GLY A 1 120 ? 15.617 -4.115 -10.170 1.00 94.81 120 GLY A C 1
ATOM 916 O O . GLY A 1 120 ? 15.475 -3.125 -10.876 1.00 94.81 120 GLY A O 1
ATOM 917 N N . ALA A 1 121 ? 14.702 -4.469 -9.265 1.00 96.31 121 ALA A N 1
ATOM 918 C CA . ALA A 1 121 ? 13.587 -3.591 -8.909 1.00 96.31 121 ALA A CA 1
ATOM 919 C C . ALA A 1 121 ? 14.096 -2.360 -8.138 1.00 96.31 121 ALA A C 1
ATOM 921 O O . ALA A 1 121 ? 14.987 -2.506 -7.303 1.00 96.31 121 ALA A O 1
ATOM 922 N N . CYS A 1 122 ? 13.552 -1.169 -8.412 1.00 97.94 122 CYS A N 1
ATOM 923 C CA . CYS A 1 122 ? 14.123 0.099 -7.945 1.00 97.94 122 CYS A CA 1
ATOM 924 C C . CYS A 1 122 ? 13.123 0.995 -7.196 1.00 97.94 122 CYS A C 1
ATOM 926 O O . CYS A 1 122 ? 11.954 1.142 -7.579 1.00 97.94 122 CYS A O 1
ATOM 928 N N . GLY A 1 123 ? 13.638 1.693 -6.184 1.00 98.06 123 GLY A N 1
ATOM 929 C CA . GLY A 1 123 ? 12.966 2.781 -5.483 1.00 98.06 123 GLY A CA 1
ATOM 930 C C . GLY A 1 123 ? 11.892 2.338 -4.489 1.00 98.06 123 GLY A C 1
ATOM 931 O O . GLY A 1 123 ? 11.826 1.180 -4.079 1.00 98.06 123 GLY A O 1
ATOM 932 N N . LEU A 1 124 ? 11.043 3.291 -4.090 1.00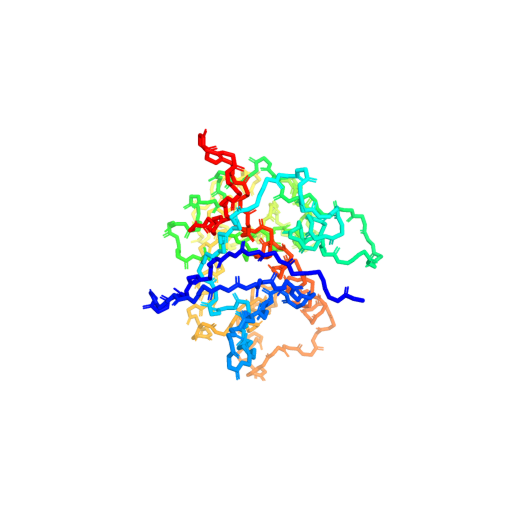 98.25 124 LEU A N 1
ATOM 933 C CA . LEU A 1 124 ? 10.084 3.143 -2.986 1.00 98.25 124 LEU A CA 1
ATOM 934 C C . LEU A 1 124 ? 9.055 2.024 -3.176 1.00 98.25 124 LEU A C 1
ATOM 936 O O . LEU A 1 124 ? 8.666 1.373 -2.214 1.00 98.25 124 LEU A O 1
ATOM 940 N N . MET A 1 125 ? 8.588 1.825 -4.401 1.00 98.44 125 MET A N 1
ATOM 941 C CA . MET A 1 125 ? 7.593 0.818 -4.766 1.00 98.44 125 MET A CA 1
ATOM 942 C C . MET A 1 125 ? 8.194 -0.310 -5.612 1.00 98.44 125 MET A C 1
ATOM 944 O O . MET A 1 125 ? 7.432 -1.028 -6.260 1.00 98.44 125 MET A O 1
ATOM 948 N N . GLN A 1 126 ? 9.534 -0.425 -5.616 1.00 98.12 126 GLN A N 1
ATOM 949 C CA . GLN A 1 126 ? 10.315 -1.481 -6.273 1.00 98.12 126 GLN A CA 1
ATOM 950 C C . GLN A 1 126 ? 9.794 -1.802 -7.682 1.00 98.12 126 GLN A C 1
ATOM 952 O O . GLN A 1 126 ? 9.390 -2.917 -8.007 1.00 98.12 126 GLN A O 1
ATOM 957 N N . LEU A 1 127 ? 9.789 -0.790 -8.548 1.00 97.31 127 LEU A N 1
ATOM 958 C CA . LEU A 1 127 ? 9.409 -0.979 -9.943 1.00 97.31 127 LEU A CA 1
ATOM 959 C C . LEU A 1 127 ? 10.553 -1.638 -10.708 1.00 97.31 127 LEU A C 1
ATOM 961 O O . LEU A 1 127 ? 11.695 -1.191 -10.626 1.00 97.31 127 LEU A O 1
ATOM 965 N N . MET A 1 128 ? 10.238 -2.654 -11.509 1.00 96.75 128 MET A N 1
ATOM 966 C CA . MET A 1 128 ? 11.179 -3.160 -12.509 1.00 96.75 128 MET A CA 1
ATOM 967 C C . MET A 1 128 ? 11.430 -2.081 -13.578 1.00 96.75 128 MET A C 1
ATOM 969 O O . MET A 1 128 ? 10.478 -1.392 -13.961 1.00 96.75 128 MET A O 1
ATOM 973 N N . PRO A 1 129 ? 12.657 -1.944 -14.118 1.00 95.94 129 PRO A N 1
ATOM 974 C CA . PRO A 1 129 ? 12.979 -0.915 -15.109 1.00 95.94 129 PRO A CA 1
ATOM 975 C C . PRO A 1 129 ? 12.078 -0.956 -16.348 1.00 95.94 129 PRO A C 1
ATOM 977 O O . PRO A 1 129 ? 11.639 0.084 -16.839 1.00 95.94 129 PRO A O 1
ATOM 980 N N . GLU A 1 130 ? 11.733 -2.155 -16.822 1.00 95.19 130 GLU A N 1
ATOM 981 C CA . GLU A 1 130 ? 10.807 -2.325 -17.942 1.00 95.19 130 GLU A CA 1
ATOM 982 C C . GLU A 1 130 ? 9.400 -1.810 -17.606 1.00 95.19 130 GLU A C 1
ATOM 984 O O . GLU A 1 130 ? 8.831 -1.028 -18.370 1.00 95.19 130 GLU A O 1
ATOM 989 N N . THR A 1 131 ? 8.867 -2.173 -16.435 1.00 93.06 131 THR A N 1
ATOM 990 C CA . THR A 1 131 ? 7.578 -1.672 -15.940 1.00 93.06 131 THR A CA 1
ATOM 991 C C . THR A 1 131 ? 7.596 -0.150 -15.815 1.00 93.06 131 THR A C 1
ATOM 993 O O . THR A 1 131 ? 6.676 0.517 -16.278 1.00 93.06 131 THR A O 1
ATOM 996 N N . ALA A 1 132 ? 8.659 0.427 -15.253 1.00 95.19 132 ALA A N 1
ATOM 997 C CA . ALA A 1 132 ? 8.806 1.873 -15.117 1.00 95.19 132 ALA A CA 1
ATOM 998 C C . ALA A 1 132 ? 8.792 2.586 -16.483 1.00 95.19 132 ALA A C 1
ATOM 1000 O O . ALA A 1 132 ? 8.086 3.584 -16.648 1.00 95.19 132 ALA A O 1
ATOM 1001 N N . ARG A 1 133 ? 9.480 2.027 -17.489 1.00 95.69 133 ARG A N 1
ATOM 1002 C CA . ARG A 1 133 ? 9.473 2.535 -18.870 1.00 95.69 133 ARG A CA 1
ATOM 1003 C C . ARG A 1 133 ? 8.068 2.514 -19.477 1.00 95.69 133 ARG A C 1
ATOM 1005 O O . ARG A 1 133 ? 7.640 3.517 -20.043 1.00 95.69 133 ARG A O 1
ATOM 1012 N N . LEU A 1 134 ? 7.330 1.412 -19.322 1.00 94.12 134 LEU A N 1
ATOM 1013 C CA . LEU A 1 134 ? 5.940 1.292 -19.793 1.00 94.12 134 LEU A CA 1
ATOM 1014 C C . LEU A 1 134 ? 4.987 2.271 -19.087 1.00 94.12 134 LEU A C 1
ATOM 1016 O O . LEU A 1 134 ? 3.971 2.685 -19.648 1.00 94.12 134 LEU A O 1
ATOM 1020 N N . LEU A 1 135 ? 5.314 2.661 -17.855 1.00 93.25 135 LEU A N 1
ATOM 1021 C CA . LEU A 1 135 ? 4.550 3.630 -17.075 1.00 93.25 135 LEU A CA 1
ATOM 1022 C C . LEU A 1 135 ? 4.971 5.089 -17.325 1.00 93.25 135 LEU A C 1
ATOM 1024 O O . LEU A 1 135 ? 4.336 5.986 -16.770 1.00 93.25 135 LEU A O 1
ATOM 1028 N N . GLY A 1 136 ? 5.978 5.333 -18.172 1.00 95.00 136 GLY A N 1
ATOM 1029 C CA . GLY A 1 136 ? 6.454 6.674 -18.526 1.00 95.00 136 GLY A CA 1
ATOM 1030 C C . GLY A 1 136 ? 7.327 7.340 -17.458 1.00 95.00 136 GLY A C 1
ATOM 1031 O O . GLY A 1 136 ? 7.417 8.566 -17.428 1.00 95.00 136 GLY A O 1
ATOM 1032 N N . VAL A 1 137 ? 7.946 6.553 -16.574 1.00 96.31 137 VAL A N 1
ATOM 1033 C CA . VAL A 1 137 ? 8.874 7.044 -15.545 1.00 96.31 137 VAL A CA 1
ATOM 1034 C C . VAL A 1 137 ? 10.197 7.440 -16.196 1.00 96.31 137 VAL A C 1
ATOM 1036 O O . VAL A 1 137 ? 10.806 6.646 -16.912 1.00 96.31 137 VAL A O 1
ATOM 1039 N N . LYS A 1 138 ? 10.653 8.662 -15.925 1.00 95.00 138 LYS A N 1
ATOM 1040 C CA . LYS A 1 138 ? 11.934 9.207 -16.390 1.00 95.00 138 LYS A CA 1
ATOM 1041 C C . LYS A 1 138 ? 13.036 8.988 -15.359 1.00 95.00 138 LYS A C 1
ATOM 1043 O O . LYS A 1 138 ? 14.162 8.676 -15.729 1.00 95.00 138 LYS A O 1
ATOM 1048 N N . SER A 1 139 ? 12.712 9.131 -14.074 1.00 95.94 139 SER A N 1
ATOM 1049 C CA . SER A 1 139 ? 13.647 8.942 -12.964 1.00 95.94 139 SER A CA 1
ATOM 1050 C C . SER A 1 139 ? 13.094 7.934 -11.960 1.00 95.94 139 SER A C 1
ATOM 1052 O O . SER A 1 139 ? 12.292 8.268 -11.090 1.00 95.94 139 SER A O 1
ATOM 1054 N N . ILE A 1 140 ? 13.531 6.674 -12.066 1.00 95.75 140 ILE A N 1
ATOM 1055 C CA . ILE A 1 140 ? 12.979 5.564 -11.269 1.00 95.75 140 ILE A CA 1
ATOM 1056 C C . ILE A 1 140 ? 13.261 5.681 -9.764 1.00 95.75 140 ILE A C 1
ATOM 1058 O O . ILE A 1 140 ? 12.508 5.131 -8.965 1.00 95.75 140 ILE A O 1
ATOM 1062 N N . TYR A 1 141 ? 14.293 6.433 -9.372 1.00 97.44 141 TYR A N 1
ATOM 1063 C CA . TYR A 1 141 ? 14.615 6.726 -7.971 1.00 97.44 141 TYR A CA 1
ATOM 1064 C C . TYR A 1 141 ? 13.990 8.033 -7.464 1.00 97.44 141 TYR A C 1
ATOM 1066 O O . TYR A 1 141 ? 14.094 8.335 -6.277 1.00 97.44 141 TYR A O 1
ATOM 1074 N N . SER A 1 142 ? 13.319 8.813 -8.326 1.00 98.12 142 SER A N 1
ATOM 1075 C CA . SER A 1 142 ? 12.525 9.961 -7.879 1.00 98.12 142 SER A CA 1
ATOM 1076 C C . SER A 1 142 ? 11.353 9.457 -7.032 1.00 98.12 142 SER A C 1
ATOM 1078 O O . SER A 1 142 ? 10.513 8.717 -7.556 1.00 98.12 142 SER A O 1
ATOM 1080 N N . PRO A 1 143 ? 11.232 9.859 -5.749 1.00 98.06 143 PRO A N 1
ATOM 1081 C CA . PRO A 1 143 ? 10.118 9.436 -4.907 1.00 98.06 143 PRO A CA 1
ATOM 1082 C C . PRO A 1 143 ? 8.752 9.734 -5.524 1.00 98.06 143 PRO A C 1
ATOM 1084 O O . PRO A 1 143 ? 7.832 8.928 -5.414 1.00 98.06 143 PRO A O 1
ATOM 1087 N N . GLU A 1 144 ? 8.617 10.882 -6.188 1.00 97.75 144 GLU A N 1
ATOM 1088 C CA . GLU A 1 144 ? 7.359 11.298 -6.799 1.00 97.75 144 GLU A CA 1
ATOM 1089 C C . GLU A 1 144 ? 6.972 10.419 -7.985 1.00 97.75 144 GLU A C 1
ATOM 1091 O O . GLU A 1 144 ? 5.863 9.882 -8.011 1.00 97.75 144 GLU A O 1
ATOM 1096 N N . GLU A 1 145 ? 7.885 10.229 -8.939 1.00 98.25 145 GLU A N 1
ATOM 1097 C CA . GLU A 1 145 ? 7.599 9.412 -10.120 1.00 98.25 145 GLU A CA 1
ATOM 1098 C C . GLU A 1 145 ? 7.400 7.942 -9.747 1.00 98.25 145 GLU A C 1
ATOM 1100 O O . GLU A 1 145 ? 6.458 7.310 -10.226 1.00 98.25 145 GLU A O 1
ATOM 1105 N N . ASN A 1 146 ? 8.233 7.416 -8.844 1.00 98.62 146 ASN A N 1
ATOM 1106 C CA . ASN A 1 146 ? 8.168 6.027 -8.410 1.00 98.62 146 ASN A CA 1
ATOM 1107 C C . ASN A 1 146 ? 6.861 5.723 -7.659 1.00 98.62 146 ASN A C 1
ATOM 1109 O O . ASN A 1 146 ? 6.190 4.745 -7.987 1.00 98.62 146 ASN A O 1
ATOM 1113 N N . ILE A 1 147 ? 6.439 6.587 -6.722 1.00 98.69 147 ILE A N 1
ATOM 1114 C CA . ILE A 1 147 ? 5.167 6.404 -6.004 1.00 98.69 147 ILE A CA 1
ATOM 1115 C C . ILE A 1 147 ? 3.975 6.537 -6.956 1.00 98.69 147 ILE A C 1
ATOM 1117 O O . ILE A 1 147 ? 3.043 5.735 -6.877 1.00 98.69 147 ILE A O 1
ATOM 1121 N N . LEU A 1 148 ? 3.966 7.527 -7.854 1.00 98.25 148 LEU A N 1
ATOM 1122 C CA . LEU A 1 148 ? 2.858 7.709 -8.798 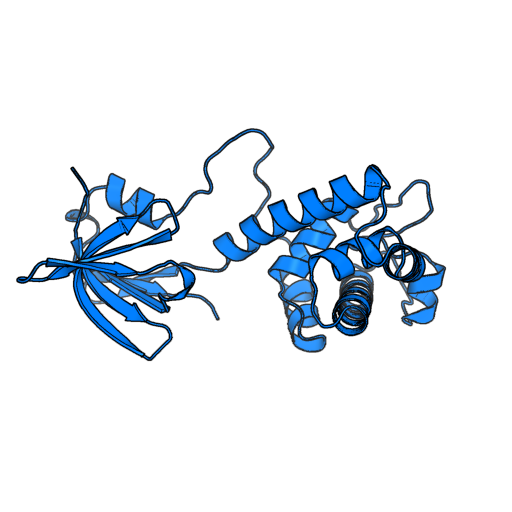1.00 98.25 148 LEU A CA 1
ATOM 1123 C C . LEU A 1 148 ? 2.724 6.512 -9.746 1.00 98.25 148 LEU A C 1
ATOM 1125 O O . LEU A 1 148 ? 1.625 5.979 -9.909 1.00 98.25 148 LEU A O 1
ATOM 1129 N N . ALA A 1 149 ? 3.831 6.060 -10.334 1.00 98.31 149 ALA A N 1
ATOM 1130 C CA . ALA A 1 149 ? 3.834 4.919 -11.241 1.00 98.31 149 ALA A CA 1
ATOM 1131 C C . ALA A 1 149 ? 3.520 3.603 -10.516 1.00 98.31 149 ALA A C 1
ATOM 1133 O O . ALA A 1 149 ? 2.664 2.850 -10.978 1.00 98.31 149 ALA A O 1
ATOM 1134 N N . GLY A 1 150 ? 4.119 3.353 -9.348 1.00 98.50 150 GLY A N 1
ATOM 1135 C CA . GLY A 1 150 ? 3.818 2.172 -8.536 1.00 98.50 150 GLY A CA 1
ATOM 1136 C C . GLY A 1 150 ? 2.363 2.138 -8.078 1.00 98.50 150 GLY A C 1
ATOM 1137 O O . GLY A 1 150 ? 1.706 1.104 -8.165 1.00 98.50 150 GLY A O 1
ATOM 1138 N N . THR A 1 151 ? 1.794 3.284 -7.701 1.00 98.62 151 THR A N 1
ATOM 1139 C CA . THR A 1 151 ? 0.368 3.375 -7.353 1.00 98.62 151 THR A CA 1
ATOM 1140 C C . THR A 1 151 ? -0.525 3.106 -8.563 1.00 98.62 151 THR A C 1
ATOM 1142 O O . THR A 1 151 ? -1.532 2.407 -8.436 1.00 98.62 151 THR A O 1
ATOM 1145 N N . ARG A 1 152 ? -0.167 3.618 -9.749 1.00 98.38 152 ARG A N 1
ATOM 1146 C CA . ARG A 1 152 ? -0.882 3.297 -10.991 1.00 98.38 152 ARG A CA 1
ATOM 1147 C C . ARG A 1 152 ? -0.849 1.793 -11.267 1.00 98.38 152 ARG A C 1
ATOM 1149 O O . ARG A 1 152 ? -1.903 1.221 -11.526 1.00 98.38 152 ARG A O 1
ATOM 1156 N N . TYR A 1 153 ? 0.317 1.162 -11.161 1.00 98.31 153 TYR A N 1
ATOM 1157 C CA . TYR A 1 153 ? 0.461 -0.276 -11.383 1.00 98.31 153 TYR A CA 1
ATOM 1158 C C . TYR A 1 153 ? -0.341 -1.097 -10.364 1.00 98.31 153 TYR A C 1
ATOM 1160 O O . TYR A 1 153 ? -1.060 -2.025 -10.727 1.00 98.31 153 TYR A O 1
ATOM 1168 N N . LEU A 1 154 ? -0.331 -0.696 -9.091 1.00 98.44 154 LEU A N 1
ATOM 1169 C CA . LEU A 1 154 ? -1.168 -1.302 -8.055 1.00 98.44 154 LEU A CA 1
ATOM 1170 C C . LEU A 1 154 ? -2.666 -1.170 -8.373 1.00 98.44 154 LEU A C 1
ATOM 1172 O O . LEU A 1 154 ? -3.422 -2.124 -8.189 1.00 98.44 154 LEU A O 1
ATOM 1176 N N . ARG A 1 155 ? -3.102 -0.021 -8.902 1.00 97.81 155 ARG A N 1
ATOM 1177 C CA . ARG A 1 155 ? -4.476 0.170 -9.387 1.00 97.81 155 ARG A CA 1
ATOM 1178 C C . ARG A 1 155 ? -4.801 -0.727 -10.581 1.00 97.81 155 ARG A C 1
ATOM 1180 O O . ARG A 1 155 ? -5.918 -1.235 -10.660 1.00 97.81 155 ARG A O 1
ATOM 1187 N N . ASP A 1 156 ? -3.863 -0.929 -11.506 1.00 96.75 156 ASP A N 1
ATOM 1188 C CA . ASP A 1 156 ? -4.028 -1.878 -12.613 1.00 96.75 156 ASP A CA 1
ATOM 1189 C C . ASP A 1 156 ? -4.251 -3.302 -12.071 1.00 96.75 156 ASP A C 1
ATOM 1191 O O . ASP A 1 156 ? -5.154 -3.999 -12.536 1.00 96.75 156 ASP A O 1
ATOM 1195 N N . MET A 1 157 ? -3.513 -3.711 -11.031 1.00 97.50 157 MET A N 1
ATOM 1196 C CA . MET A 1 157 ? -3.698 -5.017 -10.382 1.00 97.50 157 MET A CA 1
ATOM 1197 C C . MET A 1 157 ? -5.051 -5.120 -9.674 1.00 97.50 157 MET A C 1
ATOM 1199 O O . MET A 1 157 ? -5.770 -6.100 -9.862 1.00 97.50 157 MET A O 1
ATOM 1203 N N . LEU A 1 158 ? -5.447 -4.100 -8.908 1.00 95.94 158 LEU A N 1
ATOM 1204 C CA . LEU A 1 158 ? -6.763 -4.066 -8.261 1.00 95.94 158 LEU A CA 1
ATOM 1205 C C . LEU A 1 158 ? -7.893 -4.196 -9.286 1.00 95.94 158 LEU A C 1
ATOM 1207 O O . LEU A 1 158 ? -8.823 -4.967 -9.070 1.00 95.94 158 LEU A O 1
ATOM 1211 N N . TYR A 1 159 ? -7.791 -3.498 -10.416 1.00 94.62 159 TYR A N 1
ATOM 1212 C CA . TYR A 1 159 ? -8.766 -3.599 -11.499 1.00 94.62 159 TYR A CA 1
ATOM 1213 C C . TYR A 1 159 ? -8.783 -5.000 -12.132 1.00 94.62 159 TYR A C 1
ATOM 1215 O O . TYR A 1 159 ? -9.845 -5.606 -12.253 1.00 94.62 159 TYR A O 1
ATOM 1223 N N . THR A 1 160 ? -7.605 -5.540 -12.459 1.00 94.88 160 THR A N 1
ATOM 1224 C CA . THR A 1 160 ? -7.438 -6.863 -13.093 1.00 94.88 160 THR A CA 1
ATOM 1225 C C . THR A 1 160 ? -8.053 -7.989 -12.261 1.00 94.88 160 THR A C 1
ATOM 1227 O O . THR A 1 160 ? -8.595 -8.940 -12.814 1.00 94.88 160 THR A O 1
ATOM 1230 N N . PHE A 1 161 ? -8.000 -7.877 -10.931 1.00 94.19 161 PHE A N 1
ATOM 1231 C CA . PHE A 1 161 ? -8.536 -8.878 -10.006 1.00 94.19 161 PHE A CA 1
ATOM 1232 C C . PHE A 1 161 ? -9.849 -8.443 -9.336 1.00 94.19 161 PHE A C 1
ATOM 1234 O O . PHE A 1 161 ? -10.145 -8.893 -8.229 1.00 94.19 161 PHE A O 1
ATOM 1241 N N . ASN A 1 162 ? -10.640 -7.583 -9.991 1.00 92.38 162 ASN A N 1
ATOM 1242 C CA . ASN A 1 162 ? -11.990 -7.178 -9.567 1.00 92.38 162 ASN A CA 1
ATOM 1243 C C . ASN A 1 162 ? -12.064 -6.653 -8.119 1.00 92.38 162 ASN A C 1
ATOM 1245 O O . ASN A 1 162 ? -12.991 -6.962 -7.374 1.00 92.38 162 ASN A O 1
ATOM 1249 N N . GLY A 1 163 ? -11.060 -5.889 -7.692 1.00 90.56 163 GLY A N 1
ATOM 1250 C CA . GLY A 1 163 ? -10.968 -5.345 -6.338 1.00 90.56 163 GLY A CA 1
ATOM 1251 C C . GLY A 1 163 ? -10.535 -6.356 -5.273 1.00 90.56 163 GLY A C 1
ATOM 1252 O O . GLY A 1 163 ? -10.479 -6.004 -4.096 1.00 90.56 163 GLY A O 1
ATOM 1253 N N . ASN A 1 164 ? -10.186 -7.595 -5.641 1.00 94.00 164 ASN A N 1
ATOM 1254 C CA . ASN A 1 164 ? -9.612 -8.552 -4.701 1.00 94.00 164 ASN A CA 1
ATOM 1255 C C . ASN A 1 164 ? -8.191 -8.115 -4.314 1.00 94.00 164 ASN A C 1
ATOM 1257 O O . ASN A 1 164 ? -7.214 -8.390 -5.015 1.00 94.00 164 ASN A O 1
ATOM 1261 N N . THR A 1 165 ? -8.093 -7.433 -3.175 1.00 92.31 165 THR A N 1
ATOM 1262 C CA . THR A 1 165 ? -6.848 -6.850 -2.668 1.00 92.31 165 THR A CA 1
ATOM 1263 C C . THR A 1 165 ? -5.740 -7.886 -2.479 1.00 92.31 165 THR A C 1
ATOM 1265 O O . THR A 1 165 ? -4.597 -7.603 -2.819 1.00 92.31 165 THR A O 1
ATOM 1268 N N . GLU A 1 166 ? -6.040 -9.101 -2.006 1.00 94.25 166 GLU A N 1
ATOM 1269 C CA . GLU A 1 166 ? -5.007 -10.129 -1.801 1.00 94.25 166 GLU A CA 1
ATOM 1270 C C . GLU A 1 166 ? -4.399 -10.607 -3.121 1.00 94.25 166 GLU A C 1
ATOM 1272 O O . GLU A 1 166 ? -3.177 -10.694 -3.250 1.00 94.25 166 GLU A O 1
ATOM 1277 N N . LYS A 1 167 ? -5.241 -10.856 -4.132 1.00 96.44 167 LYS A N 1
ATOM 1278 C CA . LYS A 1 167 ? -4.779 -11.216 -5.479 1.00 96.44 167 LYS A CA 1
ATOM 1279 C C . LYS A 1 167 ? -4.024 -10.069 -6.140 1.00 96.44 167 LYS A C 1
ATOM 1281 O O . LYS A 1 167 ? -3.019 -10.321 -6.795 1.00 96.44 167 LYS A O 1
ATOM 1286 N N . ALA A 1 168 ? -4.461 -8.829 -5.936 1.00 97.62 168 ALA A N 1
ATOM 1287 C CA . ALA A 1 168 ? -3.778 -7.654 -6.464 1.00 97.62 168 ALA A CA 1
ATOM 1288 C C . ALA A 1 168 ? -2.381 -7.468 -5.849 1.00 97.62 168 ALA A C 1
ATOM 1290 O O . ALA A 1 168 ? -1.421 -7.257 -6.584 1.00 97.62 168 ALA A O 1
ATOM 1291 N N . ILE A 1 169 ? -2.246 -7.612 -4.525 1.00 97.94 169 ILE A N 1
ATOM 1292 C CA . ILE A 1 169 ? -0.949 -7.571 -3.831 1.00 97.94 169 ILE A CA 1
ATOM 1293 C C . ILE A 1 169 ? -0.051 -8.718 -4.314 1.00 97.94 169 ILE A C 1
ATOM 1295 O O . ILE A 1 169 ? 1.121 -8.502 -4.618 1.00 97.94 169 ILE A O 1
ATOM 1299 N N . ALA A 1 170 ? -0.595 -9.933 -4.441 1.00 98.00 170 ALA A N 1
ATOM 1300 C CA . ALA A 1 170 ? 0.156 -11.072 -4.964 1.00 98.00 170 ALA A CA 1
ATOM 1301 C C . ALA A 1 170 ? 0.628 -10.838 -6.407 1.00 98.00 170 ALA A C 1
ATOM 1303 O O . ALA A 1 170 ? 1.758 -11.177 -6.744 1.00 98.00 170 ALA A O 1
ATOM 1304 N N . ALA A 1 171 ? -0.216 -10.243 -7.251 1.00 97.44 171 ALA A N 1
ATOM 1305 C CA . ALA A 1 171 ? 0.100 -9.945 -8.643 1.00 97.44 171 ALA A CA 1
ATOM 1306 C C . ALA A 1 171 ? 1.112 -8.809 -8.790 1.00 97.44 171 ALA A C 1
ATOM 1308 O O . ALA A 1 171 ? 1.924 -8.843 -9.710 1.00 97.44 171 ALA A O 1
ATOM 1309 N N . TYR A 1 172 ? 1.103 -7.842 -7.872 1.00 97.44 172 TYR A N 1
ATOM 1310 C CA . TYR A 1 172 ? 2.114 -6.792 -7.821 1.00 97.44 172 TYR A CA 1
ATOM 1311 C C . TYR A 1 172 ? 3.520 -7.390 -7.647 1.00 97.44 172 TYR A C 1
ATOM 1313 O O . TYR A 1 172 ? 4.438 -7.009 -8.365 1.00 97.44 172 TYR A O 1
ATOM 1321 N N . ASN A 1 173 ? 3.661 -8.385 -6.762 1.00 96.94 173 ASN A N 1
ATOM 1322 C CA . ASN A 1 173 ? 4.936 -9.049 -6.467 1.00 96.94 173 ASN A CA 1
ATOM 1323 C C . ASN A 1 173 ? 5.314 -10.162 -7.466 1.00 96.94 173 ASN A C 1
ATOM 1325 O O . ASN A 1 173 ? 6.448 -10.222 -7.928 1.00 96.94 173 ASN A O 1
ATOM 1329 N N . ALA A 1 174 ? 4.384 -11.066 -7.787 1.00 95.56 174 ALA A N 1
ATOM 1330 C CA . ALA A 1 174 ? 4.653 -12.266 -8.591 1.00 95.56 174 ALA A CA 1
ATOM 1331 C C . ALA A 1 174 ? 4.304 -12.114 -10.081 1.00 95.56 174 ALA A C 1
ATOM 1333 O O . ALA A 1 174 ? 4.518 -13.039 -10.867 1.00 95.56 174 ALA A O 1
ATOM 1334 N N . GLY A 1 175 ? 3.718 -10.979 -10.458 1.00 94.56 175 GLY A N 1
ATOM 1335 C CA . GLY A 1 175 ? 3.151 -10.732 -11.776 1.00 94.56 175 GLY A CA 1
ATOM 1336 C C . GLY A 1 175 ? 1.708 -11.251 -11.922 1.00 94.56 175 GLY A C 1
ATOM 1337 O O . GLY A 1 175 ? 1.353 -12.311 -11.387 1.00 94.56 175 GLY A O 1
ATOM 1338 N N . PRO A 1 176 ? 0.855 -10.552 -12.695 1.00 94.50 176 PRO A N 1
ATOM 1339 C CA . PRO A 1 176 ? -0.552 -10.919 -12.878 1.00 94.50 176 PRO A CA 1
ATOM 1340 C C . PRO A 1 176 ? -0.733 -12.275 -13.568 1.00 94.50 176 PRO A C 1
ATOM 1342 O O . PRO A 1 176 ? -1.644 -13.022 -13.214 1.00 94.50 176 PRO A O 1
ATOM 1345 N N . THR A 1 177 ? 0.162 -12.646 -14.489 1.00 96.12 177 THR A N 1
ATOM 1346 C CA . THR A 1 177 ? 0.118 -13.937 -15.194 1.00 96.12 177 THR A CA 1
ATOM 1347 C C . THR A 1 177 ? 0.220 -15.121 -14.234 1.00 96.12 177 THR A C 1
ATOM 1349 O O . THR A 1 177 ? -0.492 -16.112 -14.397 1.00 96.12 177 THR A O 1
ATOM 1352 N N . ALA A 1 178 ? 1.061 -15.022 -13.199 1.00 96.25 178 ALA A N 1
ATOM 1353 C CA . ALA A 1 178 ? 1.197 -16.081 -12.205 1.00 96.25 178 ALA A CA 1
ATOM 1354 C C . ALA A 1 178 ? -0.107 -16.255 -11.412 1.00 96.25 178 ALA A C 1
ATOM 1356 O O . ALA A 1 178 ? -0.621 -17.369 -11.307 1.00 96.25 178 ALA A O 1
ATOM 1357 N N . VAL A 1 179 ? -0.680 -15.160 -10.907 1.00 96.81 179 VAL A N 1
ATOM 1358 C CA . VAL A 1 179 ? -1.939 -15.194 -10.143 1.00 96.81 179 VAL A CA 1
ATOM 1359 C C . VAL A 1 179 ? -3.105 -15.684 -11.006 1.00 96.81 179 VAL A C 1
ATOM 1361 O O . VAL A 1 179 ? -3.916 -16.484 -10.541 1.00 96.81 179 VAL A O 1
ATOM 1364 N N . ALA A 1 180 ? -3.169 -15.269 -12.274 1.00 94.25 180 ALA A N 1
ATOM 1365 C CA . ALA A 1 180 ? -4.171 -15.741 -13.226 1.00 94.25 180 ALA A CA 1
ATOM 1366 C C . ALA A 1 180 ? -4.058 -17.255 -13.467 1.00 94.25 180 ALA A C 1
ATOM 1368 O O . ALA A 1 180 ? -5.061 -17.965 -13.390 1.00 94.25 180 ALA A O 1
ATOM 1369 N N . ARG A 1 181 ? -2.835 -17.770 -13.667 1.00 96.19 181 ARG A N 1
ATOM 1370 C CA . ARG A 1 181 ? -2.571 -19.203 -13.869 1.00 96.19 181 ARG A CA 1
ATOM 1371 C C . ARG A 1 181 ? -3.014 -20.053 -12.680 1.00 96.19 181 ARG A C 1
ATOM 1373 O O . ARG A 1 181 ? -3.669 -21.072 -12.871 1.00 96.19 181 ARG A O 1
ATOM 1380 N N . TYR A 1 182 ? -2.677 -19.641 -11.458 1.00 95.88 182 TYR A N 1
ATOM 1381 C CA . TYR A 1 182 ? -3.074 -20.369 -10.246 1.00 95.88 182 TYR A CA 1
ATOM 1382 C C . TYR A 1 182 ? -4.522 -20.094 -9.819 1.00 95.88 182 TYR A C 1
ATOM 1384 O O . TYR A 1 182 ? -5.023 -20.761 -8.915 1.00 95.88 182 TYR A O 1
ATOM 1392 N N . LYS A 1 183 ? -5.188 -19.094 -10.418 1.00 93.69 183 LYS A N 1
ATOM 1393 C CA . LYS A 1 183 ? -6.500 -18.555 -10.007 1.00 93.69 183 LYS A CA 1
ATOM 1394 C C . LYS A 1 183 ? -6.555 -18.124 -8.528 1.00 93.69 183 LYS A C 1
ATOM 1396 O O . LYS A 1 183 ? -7.632 -17.858 -7.986 1.00 93.69 183 LYS A O 1
ATOM 1401 N N . ASN A 1 184 ? -5.395 -18.023 -7.883 1.00 94.50 184 ASN A N 1
ATOM 1402 C CA . ASN A 1 184 ? -5.182 -17.766 -6.464 1.00 94.50 184 ASN A CA 1
ATOM 1403 C C . ASN A 1 184 ? -3.756 -17.219 -6.248 1.00 94.50 184 ASN A C 1
ATOM 1405 O O . ASN A 1 184 ? -2.976 -17.128 -7.197 1.00 94.50 184 ASN A O 1
ATOM 1409 N N . ILE A 1 185 ? -3.404 -16.875 -5.008 1.00 96.75 185 ILE A N 1
ATOM 1410 C CA . ILE A 1 185 ? -2.034 -16.532 -4.617 1.00 96.75 185 ILE A CA 1
ATOM 1411 C C . ILE A 1 185 ? -1.120 -17.720 -4.971 1.00 96.75 185 ILE A C 1
ATOM 1413 O O . ILE A 1 185 ? -1.341 -18.828 -4.460 1.00 96.75 185 ILE A O 1
ATOM 1417 N N . PRO A 1 186 ? -0.096 -17.524 -5.826 1.00 95.50 186 PRO A N 1
ATOM 1418 C CA . PRO A 1 186 ? 0.829 -18.582 -6.200 1.00 95.50 186 PRO A CA 1
ATOM 1419 C C . PRO A 1 186 ? 1.437 -19.270 -4.965 1.00 95.50 186 PRO A C 1
ATOM 1421 O O . PRO A 1 186 ? 1.649 -18.630 -3.930 1.00 95.50 186 PRO A O 1
ATOM 1424 N N . PRO A 1 187 ? 1.765 -20.571 -5.029 1.00 96.31 187 PRO A N 1
ATOM 1425 C CA . PRO A 1 187 ? 2.428 -21.294 -3.942 1.00 96.31 187 PRO A CA 1
ATOM 1426 C C . PRO A 1 187 ? 3.912 -20.904 -3.784 1.00 96.31 187 PRO A C 1
ATOM 1428 O O . PRO A 1 187 ? 4.738 -21.719 -3.389 1.00 96.31 187 PRO A O 1
ATOM 1431 N N . TYR A 1 188 ? 4.268 -19.654 -4.088 1.00 96.19 188 TYR A N 1
ATOM 1432 C CA . TYR A 1 188 ? 5.607 -19.113 -3.906 1.00 96.19 188 TYR A CA 1
ATOM 1433 C C . TYR A 1 188 ? 5.737 -18.592 -2.479 1.00 96.19 188 TYR A C 1
ATOM 1435 O O . TYR A 1 188 ? 4.962 -17.736 -2.042 1.00 96.19 188 TYR A O 1
ATOM 1443 N N . ARG A 1 189 ? 6.726 -19.109 -1.745 1.00 95.38 189 ARG A N 1
ATOM 1444 C CA . ARG A 1 189 ? 6.968 -18.724 -0.349 1.00 95.38 189 ARG A CA 1
ATOM 1445 C C . ARG A 1 189 ? 7.175 -17.212 -0.201 1.00 95.38 189 ARG A C 1
ATOM 1447 O O . ARG A 1 189 ? 6.588 -16.615 0.695 1.00 95.38 189 ARG A O 1
ATOM 1454 N N . GLU A 1 190 ? 7.951 -16.612 -1.107 1.00 92.56 190 GLU A N 1
ATOM 1455 C CA . GLU A 1 190 ? 8.216 -15.165 -1.168 1.00 92.56 190 GLU A CA 1
ATOM 1456 C C . GLU A 1 190 ? 6.909 -14.365 -1.290 1.00 92.56 190 GLU A C 1
ATOM 1458 O O . GLU A 1 190 ? 6.625 -13.510 -0.455 1.00 92.56 190 GLU A O 1
ATOM 1463 N N . THR A 1 191 ? 6.053 -14.714 -2.254 1.00 96.25 191 THR A N 1
ATOM 1464 C CA . THR A 1 191 ? 4.792 -14.002 -2.510 1.00 96.25 191 THR A CA 1
ATOM 1465 C C . THR A 1 191 ? 3.797 -14.123 -1.360 1.00 96.25 191 THR A C 1
ATOM 1467 O O . THR A 1 191 ? 3.139 -13.145 -1.013 1.00 96.25 191 THR A O 1
ATOM 1470 N N . ARG A 1 192 ? 3.686 -15.293 -0.720 1.00 96.06 192 ARG A N 1
ATOM 1471 C CA . ARG A 1 192 ? 2.795 -15.464 0.442 1.00 96.06 192 ARG A CA 1
ATOM 1472 C C . ARG A 1 192 ? 3.240 -14.613 1.627 1.00 96.06 192 ARG A C 1
ATOM 1474 O O . ARG A 1 192 ? 2.414 -13.917 2.214 1.00 96.06 192 ARG A O 1
ATOM 1481 N N . ALA A 1 193 ? 4.541 -14.614 1.920 1.00 91.44 193 ALA A N 1
ATOM 1482 C CA . ALA A 1 193 ? 5.113 -13.769 2.964 1.00 91.44 193 ALA A CA 1
ATOM 1483 C C . ALA A 1 193 ? 4.941 -12.275 2.642 1.00 91.44 193 ALA A C 1
ATOM 1485 O O . ALA A 1 193 ? 4.630 -11.477 3.526 1.00 91.44 193 ALA A O 1
ATOM 1486 N N . TYR A 1 194 ? 5.093 -11.892 1.372 1.00 94.69 194 TYR A N 1
ATOM 1487 C CA . TYR A 1 194 ? 4.855 -10.528 0.911 1.00 94.69 194 TYR A CA 1
ATOM 1488 C C . TYR A 1 194 ? 3.402 -10.086 1.150 1.00 94.69 194 TYR A C 1
ATOM 1490 O O . TYR A 1 194 ? 3.176 -9.050 1.778 1.00 94.69 194 TYR A O 1
ATOM 1498 N N . VAL A 1 195 ? 2.414 -10.894 0.742 1.00 96.50 195 VAL A N 1
ATOM 1499 C CA . VAL A 1 195 ? 0.985 -10.596 0.963 1.00 96.50 195 VAL A CA 1
ATOM 1500 C C . VAL A 1 195 ? 0.673 -10.443 2.451 1.00 96.50 195 VAL A C 1
ATOM 1502 O O . VAL A 1 195 ? 0.015 -9.482 2.853 1.00 96.50 195 VAL A O 1
ATOM 1505 N N . GLU A 1 196 ? 1.182 -11.348 3.289 1.00 91.56 196 GLU A N 1
ATOM 1506 C CA . GLU A 1 196 ? 1.000 -11.280 4.740 1.00 91.56 196 GLU A CA 1
ATOM 1507 C C . GLU A 1 196 ? 1.589 -9.989 5.334 1.00 91.56 196 GLU A C 1
ATOM 1509 O O . GLU A 1 196 ? 0.930 -9.300 6.122 1.00 91.56 196 GLU A O 1
ATOM 1514 N N . ASN A 1 197 ? 2.801 -9.615 4.913 1.00 87.88 197 ASN A N 1
ATOM 1515 C CA . ASN A 1 197 ? 3.467 -8.394 5.356 1.00 87.88 197 ASN A CA 1
ATOM 1516 C C . ASN A 1 197 ? 2.696 -7.135 4.957 1.00 87.88 197 ASN A C 1
ATOM 1518 O O . ASN A 1 197 ? 2.437 -6.288 5.819 1.00 87.88 197 ASN A O 1
ATOM 1522 N N . VAL A 1 198 ? 2.278 -7.026 3.693 1.00 95.62 198 VAL A N 1
ATOM 1523 C CA . VAL A 1 198 ? 1.481 -5.888 3.217 1.00 95.62 198 VAL A CA 1
ATOM 1524 C C . VAL A 1 198 ? 0.164 -5.808 3.982 1.00 95.62 198 VAL A C 1
ATOM 1526 O O . VAL A 1 198 ? -0.169 -4.742 4.493 1.00 95.62 198 VAL A O 1
ATOM 1529 N N . ASN A 1 199 ? -0.552 -6.920 4.168 1.00 88.56 199 ASN A N 1
ATOM 1530 C CA . ASN A 1 199 ? -1.800 -6.939 4.936 1.00 88.56 199 ASN A CA 1
ATOM 1531 C C . ASN A 1 199 ? -1.597 -6.494 6.393 1.00 88.56 199 ASN A C 1
ATOM 1533 O O . ASN A 1 199 ? -2.395 -5.720 6.933 1.00 88.56 199 ASN A O 1
ATOM 1537 N N . ARG A 1 200 ? -0.508 -6.930 7.035 1.00 87.44 200 ARG A N 1
ATOM 1538 C CA . ARG A 1 200 ? -0.140 -6.498 8.390 1.00 87.44 200 ARG A CA 1
ATOM 1539 C C . ARG A 1 200 ? 0.113 -4.990 8.455 1.00 87.44 200 ARG A C 1
ATOM 1541 O O . ARG A 1 200 ? -0.434 -4.323 9.337 1.00 87.44 200 ARG A O 1
ATOM 1548 N N . TYR A 1 201 ? 0.903 -4.439 7.534 1.00 87.19 201 TYR A N 1
ATOM 1549 C CA . TYR A 1 201 ? 1.164 -2.997 7.485 1.00 87.19 201 TYR A CA 1
ATOM 1550 C C . TYR A 1 201 ? -0.088 -2.199 7.132 1.00 87.19 201 TYR A C 1
ATOM 1552 O O . TYR A 1 201 ? -0.345 -1.166 7.749 1.00 87.19 201 TYR A O 1
ATOM 1560 N N . TYR A 1 202 ? -0.907 -2.701 6.212 1.00 87.94 202 TYR A N 1
ATOM 1561 C CA . TYR A 1 202 ? -2.135 -2.047 5.790 1.00 87.94 202 TYR A CA 1
ATOM 1562 C C . TYR A 1 202 ? -3.110 -1.908 6.956 1.00 87.94 202 TYR A C 1
ATOM 1564 O O . TYR A 1 202 ? -3.581 -0.802 7.221 1.00 87.94 202 TYR A O 1
ATOM 1572 N N . ARG A 1 203 ? -3.327 -2.975 7.741 1.00 82.00 203 ARG A N 1
ATOM 1573 C CA . ARG A 1 203 ? -4.131 -2.899 8.973 1.00 82.00 203 ARG A CA 1
ATOM 1574 C C . ARG A 1 203 ? -3.609 -1.826 9.930 1.00 82.00 203 ARG A C 1
ATOM 1576 O O . ARG A 1 203 ? -4.406 -1.029 10.420 1.00 82.00 203 ARG A O 1
ATOM 1583 N N . LYS A 1 204 ? -2.288 -1.757 10.138 1.00 77.69 204 LYS A N 1
ATOM 1584 C CA . LYS A 1 204 ? -1.645 -0.769 11.022 1.00 77.69 204 LYS A CA 1
ATOM 1585 C C . LYS A 1 204 ? -1.802 0.673 10.524 1.00 77.69 204 LYS A C 1
ATOM 1587 O O . LYS A 1 204 ? -2.113 1.565 11.312 1.00 77.69 204 LYS A O 1
ATOM 1592 N N . TYR A 1 205 ? -1.609 0.927 9.232 1.00 78.81 205 TYR A N 1
ATOM 1593 C CA . TYR A 1 205 ? -1.763 2.270 8.664 1.00 78.81 205 TYR A CA 1
ATOM 1594 C C . TYR A 1 205 ? -3.230 2.696 8.566 1.00 78.81 205 TYR A C 1
ATOM 1596 O O . TYR A 1 205 ? -3.548 3.863 8.789 1.00 78.81 205 TYR A O 1
ATOM 1604 N N . ARG A 1 206 ? -4.140 1.749 8.322 1.00 76.25 206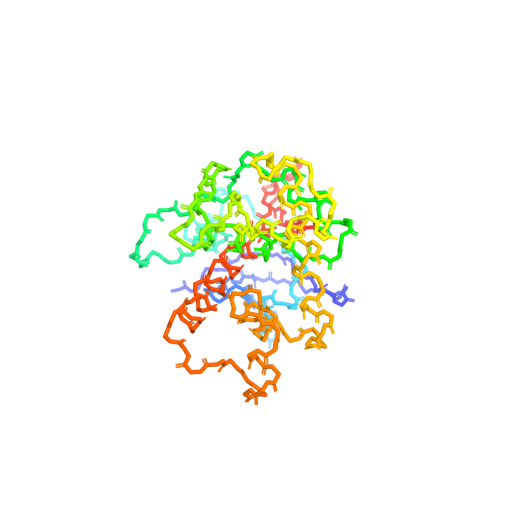 ARG A N 1
ATOM 1605 C CA . ARG A 1 206 ? -5.585 1.996 8.309 1.00 76.25 206 ARG A CA 1
ATOM 1606 C C . ARG A 1 206 ? -6.128 2.255 9.716 1.00 76.25 206 ARG A C 1
ATOM 1608 O O . ARG A 1 206 ? -7.000 3.103 9.870 1.00 76.25 206 ARG A O 1
ATOM 1615 N N . SER A 1 207 ? -5.590 1.600 10.751 1.00 60.78 207 SER A N 1
ATOM 1616 C CA . SER A 1 207 ? -5.921 1.912 12.150 1.00 60.78 207 SER A CA 1
ATOM 1617 C C . SER A 1 207 ? -5.340 3.248 12.610 1.00 60.78 207 SER A C 1
ATOM 1619 O O . SER A 1 207 ? -5.990 3.955 13.368 1.00 60.78 207 SER A O 1
ATOM 1621 N N . ALA A 1 208 ? -4.156 3.625 12.120 1.00 54.28 208 ALA A N 1
ATOM 1622 C CA . ALA A 1 208 ? -3.535 4.914 12.424 1.00 54.28 208 ALA A CA 1
ATOM 1623 C C . ALA A 1 208 ? -4.205 6.113 11.729 1.00 54.28 208 ALA A C 1
ATOM 1625 O O . ALA A 1 208 ? -4.020 7.248 12.161 1.00 54.28 208 ALA A O 1
ATOM 1626 N N . ARG A 1 209 ? -4.990 5.885 10.664 1.00 50.28 209 ARG A N 1
ATOM 1627 C CA . ARG A 1 209 ? -5.717 6.947 9.940 1.00 50.28 209 ARG A CA 1
ATOM 1628 C C . ARG A 1 209 ? -6.862 7.578 10.734 1.00 50.28 209 ARG A C 1
ATOM 1630 O O . ARG A 1 209 ? -7.439 8.554 10.268 1.00 50.28 209 ARG A O 1
ATOM 1637 N N . LYS A 1 210 ? -7.240 7.035 11.887 1.00 45.62 210 LYS A N 1
ATOM 1638 C CA . LYS A 1 210 ? -8.584 7.258 12.410 1.00 45.62 210 LYS A CA 1
ATOM 1639 C C . LYS A 1 210 ? -8.593 7.236 13.928 1.00 45.62 210 LYS A C 1
ATOM 1641 O O . LYS A 1 210 ? -8.800 6.156 14.451 1.00 45.62 210 LYS A O 1
ATOM 1646 N N . ILE A 1 211 ? -8.283 8.380 14.565 1.00 47.66 211 ILE A N 1
ATOM 1647 C CA . ILE A 1 211 ? -8.997 9.081 15.665 1.00 47.66 211 ILE A CA 1
ATOM 1648 C C . ILE A 1 211 ? -8.210 10.377 15.983 1.00 47.66 211 ILE A C 1
ATOM 1650 O O . ILE A 1 211 ? -7.119 10.310 16.545 1.00 47.66 211 ILE A O 1
ATOM 1654 N N . THR A 1 212 ? -8.756 11.561 15.690 1.00 41.56 212 THR A N 1
ATOM 1655 C CA . THR A 1 212 ? -8.256 12.824 16.271 1.00 41.56 212 THR A CA 1
ATOM 1656 C C . THR A 1 212 ? -9.115 13.170 17.477 1.00 41.56 212 THR A C 1
ATOM 1658 O O . THR A 1 212 ? -10.320 13.332 17.319 1.00 41.56 212 THR A O 1
ATOM 1661 N N . VAL A 1 213 ? -8.518 13.278 18.664 1.00 45.53 213 VAL A N 1
ATOM 1662 C CA . VAL A 1 213 ? -9.193 13.793 19.864 1.00 45.53 213 VAL A CA 1
ATOM 1663 C C . VAL A 1 213 ? -8.959 15.302 19.912 1.00 45.53 213 VAL A C 1
ATOM 1665 O O . VAL A 1 213 ? -7.834 15.732 20.160 1.00 45.53 213 VAL A O 1
ATOM 1668 N N . SER A 1 214 ? -9.987 16.097 19.640 1.00 48.06 214 SER A N 1
ATOM 1669 C CA . SER A 1 214 ? -10.005 17.537 19.908 1.00 48.06 214 SER A CA 1
ATOM 1670 C C . SER A 1 214 ? -10.739 17.808 21.217 1.00 48.06 214 SER A C 1
ATOM 1672 O O . SER A 1 214 ? -11.578 17.014 21.641 1.00 48.06 214 SER A O 1
ATOM 1674 N N . THR A 1 215 ? -10.394 18.915 21.861 1.00 42.47 215 THR A N 1
ATOM 1675 C CA . THR A 1 215 ? -11.178 19.483 22.954 1.00 42.47 215 THR A CA 1
ATOM 1676 C C . THR A 1 215 ? -11.885 20.709 22.385 1.00 42.47 215 THR A C 1
ATOM 1678 O O . THR A 1 215 ? -11.215 21.503 21.725 1.00 42.47 215 THR A O 1
ATOM 1681 N N . ASP A 1 216 ? -13.201 20.827 22.550 1.00 53.94 216 ASP A N 1
ATOM 1682 C CA . ASP A 1 216 ? -13.913 22.061 22.190 1.00 53.94 216 ASP A CA 1
ATOM 1683 C C . ASP A 1 216 ? -13.697 23.164 23.245 1.00 53.94 216 ASP A C 1
ATOM 1685 O O . ASP A 1 216 ? -13.087 22.927 24.292 1.00 53.94 216 ASP A O 1
ATOM 1689 N N . ASP A 1 217 ? -14.183 24.375 22.962 1.00 47.47 217 ASP A N 1
ATOM 1690 C CA . ASP A 1 217 ? -14.043 25.546 23.844 1.00 47.47 217 ASP A CA 1
ATOM 1691 C C . ASP A 1 217 ? -14.743 25.357 25.208 1.00 47.47 217 ASP A C 1
ATOM 1693 O O . ASP A 1 217 ? -14.465 26.081 26.162 1.00 47.47 217 ASP A O 1
ATOM 1697 N N . GLU A 1 218 ? -15.613 24.346 25.325 1.00 49.53 218 GLU A N 1
ATOM 1698 C CA . GLU A 1 218 ? -16.315 23.948 26.551 1.00 49.53 218 GLU A CA 1
ATOM 1699 C C . GLU A 1 218 ? -15.601 22.801 27.298 1.00 49.53 218 GLU A C 1
ATOM 1701 O O . GLU A 1 218 ? -16.107 22.290 28.300 1.00 49.53 218 GLU A O 1
ATOM 1706 N N . GLY A 1 219 ? -14.424 22.367 26.833 1.00 41.88 219 GLY A N 1
ATOM 1707 C CA . GLY A 1 219 ? -13.636 21.320 27.484 1.00 41.88 219 GLY A CA 1
ATOM 1708 C C . GLY A 1 219 ? -14.071 19.886 27.156 1.00 41.88 219 GLY A C 1
ATOM 1709 O O . GLY A 1 219 ? -13.550 18.943 27.765 1.00 41.88 219 GLY A O 1
ATOM 1710 N N . ARG A 1 220 ? -15.000 19.678 26.212 1.00 47.94 220 ARG A N 1
ATOM 1711 C CA . ARG A 1 220 ? -15.484 18.341 25.833 1.00 47.94 220 ARG A CA 1
ATOM 1712 C C . ARG A 1 220 ? -14.537 17.674 24.852 1.00 47.94 220 ARG A C 1
ATOM 1714 O O . ARG A 1 220 ? -14.043 18.291 23.913 1.00 47.94 220 ARG A O 1
ATOM 1721 N N . LEU A 1 221 ? -14.335 16.370 25.026 1.00 47.59 221 LEU A N 1
ATOM 1722 C CA . LEU A 1 221 ? -13.502 15.572 24.133 1.00 47.59 221 LEU A CA 1
ATOM 1723 C C . LEU A 1 221 ? -14.318 15.097 22.925 1.00 47.59 221 LEU A C 1
ATOM 1725 O O . LEU A 1 221 ? -15.197 14.236 23.026 1.00 47.59 221 LEU A O 1
ATOM 1729 N N . THR A 1 222 ? -13.984 15.616 21.750 1.00 49.03 222 THR A N 1
ATOM 1730 C CA . THR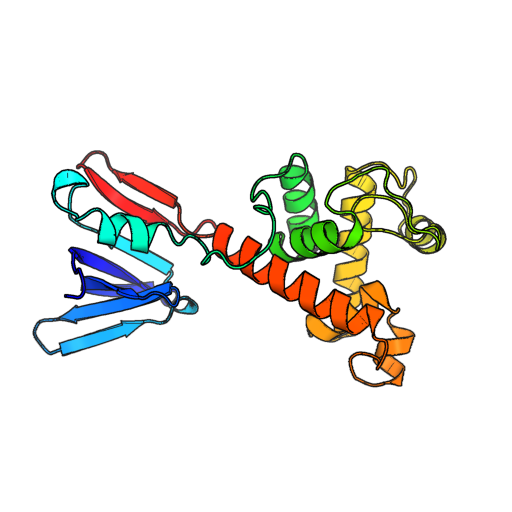 A 1 222 ? -14.564 15.215 20.470 1.00 49.03 222 THR A CA 1
ATOM 1731 C C . THR A 1 222 ? -13.593 14.363 19.672 1.00 49.03 222 THR A C 1
ATOM 1733 O O . THR A 1 222 ? -12.482 14.778 19.356 1.00 49.03 222 THR A O 1
ATOM 1736 N N . MET A 1 223 ? -14.019 13.155 19.304 1.00 57.19 223 MET A N 1
ATOM 1737 C CA . MET A 1 223 ? -13.216 12.260 18.474 1.00 57.19 223 MET A CA 1
ATOM 1738 C C . MET A 1 223 ? -13.668 12.352 17.025 1.00 57.19 223 MET A C 1
ATOM 1740 O O . MET A 1 223 ? -14.846 12.166 16.747 1.00 57.19 223 MET A O 1
ATOM 1744 N N . HIS A 1 224 ? -12.746 12.585 16.097 1.00 46.72 224 HIS A N 1
ATOM 1745 C CA . HIS A 1 224 ? -13.025 12.652 14.664 1.00 46.72 224 HIS A CA 1
ATOM 1746 C C . HIS A 1 224 ? -12.332 11.511 13.918 1.00 46.72 224 HIS A C 1
ATOM 1748 O O . HIS A 1 224 ? -11.137 11.271 14.101 1.00 46.72 224 HIS A O 1
ATOM 1754 N N . ASN A 1 225 ? -13.060 10.850 13.017 1.00 41.91 225 ASN A N 1
ATOM 1755 C CA . ASN A 1 225 ? -12.437 10.113 11.924 1.00 41.91 225 ASN A CA 1
ATOM 1756 C C . ASN A 1 225 ? -11.923 11.128 10.900 1.00 41.91 225 ASN A C 1
ATOM 1758 O O . ASN A 1 225 ? -12.707 11.951 10.434 1.00 41.91 225 ASN A O 1
ATOM 1762 N N . ARG A 1 226 ? -10.636 11.079 10.533 1.00 41.41 226 ARG A N 1
ATOM 1763 C CA . ARG A 1 226 ? -10.183 11.769 9.318 1.00 41.41 226 ARG A CA 1
ATOM 1764 C C . ARG A 1 226 ? -10.737 11.003 8.115 1.00 41.41 226 ARG A C 1
ATOM 1766 O O . ARG A 1 226 ? -10.581 9.779 8.053 1.00 41.41 226 ARG A O 1
ATOM 1773 N N . GLU A 1 227 ? -11.422 11.724 7.234 1.00 40.91 227 GLU A N 1
ATOM 1774 C CA . GLU A 1 227 ? -11.851 11.252 5.911 1.00 40.91 227 GLU A CA 1
ATOM 1775 C C . GLU A 1 227 ? -10.631 10.825 5.068 1.00 40.91 227 GLU A C 1
ATOM 1777 O O . GLU A 1 227 ? -9.564 11.478 5.160 1.00 40.91 227 GLU A O 1
#